Protein AF-A0A9N9EIK0-F1 (afdb_monomer)

Mean predicted aligned error: 13.71 Å

Structure (mmCIF, N/CA/C/O backbone):
data_AF-A0A9N9EIK0-F1
#
_entry.id   AF-A0A9N9EIK0-F1
#
loop_
_atom_site.group_PDB
_atom_site.id
_atom_site.type_symbol
_atom_site.label_atom_id
_atom_site.label_alt_id
_atom_site.label_comp_id
_atom_site.label_asym_id
_atom_site.label_entity_id
_atom_site.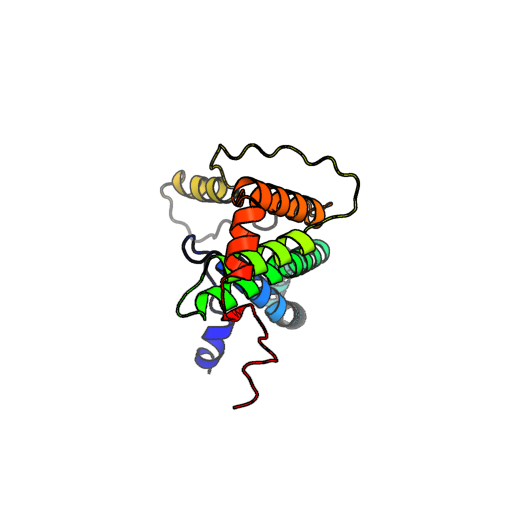label_seq_id
_atom_site.pdbx_PDB_ins_code
_atom_site.Cartn_x
_atom_site.Cartn_y
_atom_site.Cartn_z
_atom_site.occupancy
_atom_site.B_iso_or_equiv
_atom_site.auth_seq_id
_atom_site.auth_comp_id
_atom_site.auth_asym_id
_atom_site.auth_atom_id
_atom_site.pdbx_PDB_model_num
ATOM 1 N N . ASP A 1 1 ? -15.359 -22.118 18.772 1.00 42.53 1 ASP A N 1
ATOM 2 C CA . ASP A 1 1 ? -13.903 -22.345 18.799 1.00 42.53 1 ASP A CA 1
ATOM 3 C C . ASP A 1 1 ? -13.114 -21.097 18.451 1.00 42.53 1 ASP A C 1
ATOM 5 O O . ASP A 1 1 ? -13.091 -20.677 17.303 1.00 42.53 1 ASP A O 1
ATOM 9 N N . LEU A 1 2 ? -12.471 -20.486 19.450 1.00 46.62 2 LEU A N 1
ATOM 10 C CA . LEU A 1 2 ? -11.573 -19.332 19.272 1.00 46.62 2 LEU A CA 1
ATOM 11 C C . LEU A 1 2 ? -10.338 -19.672 18.412 1.00 46.62 2 LEU A C 1
ATOM 13 O O . LEU A 1 2 ? -9.819 -18.802 17.723 1.00 46.62 2 LEU A O 1
ATOM 17 N N . LEU A 1 3 ? -9.939 -20.949 18.371 1.00 47.41 3 LEU A N 1
ATOM 18 C CA . LEU A 1 3 ? -8.840 -21.469 17.545 1.00 47.41 3 LEU A CA 1
ATOM 19 C C . LEU A 1 3 ? -9.094 -21.361 16.033 1.00 47.41 3 LEU A C 1
ATOM 21 O O . LEU A 1 3 ? -8.147 -21.264 15.261 1.00 47.41 3 LEU A O 1
ATOM 25 N N . GLN A 1 4 ? -10.357 -21.348 15.594 1.00 51.22 4 GLN A N 1
ATOM 26 C CA . GLN A 1 4 ? -10.696 -21.284 14.168 1.00 51.22 4 GLN A CA 1
ATOM 27 C C . GLN A 1 4 ? -10.629 -19.855 13.603 1.00 51.22 4 GLN A C 1
ATOM 29 O O . GLN A 1 4 ? -10.624 -19.685 12.390 1.00 51.22 4 GLN A O 1
ATOM 34 N N . ASN A 1 5 ? -10.553 -18.838 14.471 1.00 55.47 5 ASN A N 1
ATOM 35 C CA . ASN A 1 5 ? -10.420 -17.431 14.084 1.00 55.47 5 ASN A CA 1
ATOM 36 C C . ASN A 1 5 ? -9.008 -16.870 14.315 1.00 55.47 5 ASN A C 1
ATOM 38 O O . ASN A 1 5 ? -8.744 -15.717 13.973 1.00 55.47 5 ASN A O 1
ATOM 42 N N . ASP A 1 6 ? -8.100 -17.671 14.875 1.00 53.94 6 ASP A N 1
ATOM 43 C CA . ASP A 1 6 ? -6.754 -17.242 15.260 1.00 53.94 6 ASP A CA 1
ATOM 44 C C . ASP A 1 6 ? -5.929 -16.769 14.048 1.00 53.94 6 ASP A C 1
ATOM 46 O O . ASP A 1 6 ? -5.174 -15.799 14.119 1.00 53.94 6 ASP A O 1
ATOM 50 N N . HIS A 1 7 ? -6.161 -17.347 12.863 1.00 62.44 7 HIS A N 1
ATOM 51 C CA . HIS A 1 7 ? -5.507 -16.890 11.632 1.00 62.44 7 HIS A CA 1
ATOM 52 C C . HIS A 1 7 ? -5.965 -15.501 11.168 1.00 62.44 7 HIS A C 1
ATOM 54 O O . HIS A 1 7 ? -5.207 -14.835 10.458 1.00 62.44 7 HIS A O 1
ATOM 60 N N . TYR A 1 8 ? -7.168 -15.053 11.550 1.00 55.91 8 TYR A N 1
ATOM 61 C CA . TYR A 1 8 ? -7.656 -13.702 11.248 1.00 55.91 8 TYR A CA 1
ATOM 62 C C . TYR A 1 8 ? -7.055 -12.646 12.181 1.00 55.91 8 TYR A C 1
ATOM 64 O O . TYR A 1 8 ? -6.900 -11.500 11.762 1.00 55.91 8 TYR A O 1
ATOM 72 N N . LEU A 1 9 ? -6.694 -13.032 13.410 1.00 63.69 9 LEU A N 1
ATOM 73 C CA . LEU A 1 9 ? -6.117 -12.145 14.427 1.00 63.69 9 LEU A CA 1
ATOM 74 C C . LEU A 1 9 ? -4.587 -12.181 14.465 1.00 63.69 9 LEU A C 1
ATOM 76 O O . LEU A 1 9 ? -3.968 -11.309 15.074 1.00 63.69 9 LEU A O 1
ATOM 80 N N . ARG A 1 10 ? -3.958 -13.153 13.794 1.00 70.38 10 ARG A N 1
ATOM 81 C CA . ARG A 1 10 ? -2.501 -13.235 13.722 1.00 70.38 10 ARG A CA 1
ATOM 82 C C . ARG A 1 10 ? -1.929 -12.003 13.021 1.00 70.38 10 ARG A C 1
ATOM 84 O O . ARG A 1 10 ? -2.152 -11.782 11.822 1.00 70.38 10 ARG A O 1
ATOM 91 N N . ILE A 1 11 ? -1.165 -11.236 13.793 1.00 69.56 11 ILE A N 1
ATOM 92 C CA . ILE A 1 11 ? -0.443 -10.052 13.339 1.00 69.56 11 ILE A CA 1
ATOM 93 C C . ILE A 1 11 ? 0.547 -10.482 12.257 1.00 69.56 11 ILE A C 1
ATOM 95 O O . ILE A 1 11 ? 1.301 -11.446 12.420 1.00 69.56 11 ILE A O 1
ATOM 99 N N . ILE A 1 12 ? 0.515 -9.779 11.127 1.00 75.25 12 ILE A N 1
ATOM 100 C CA . ILE A 1 12 ? 1.572 -9.887 10.129 1.00 75.25 12 ILE A CA 1
ATOM 101 C C . ILE A 1 12 ? 2.686 -8.980 10.627 1.00 75.25 12 ILE A C 1
ATOM 103 O O . ILE A 1 12 ? 2.560 -7.762 10.575 1.00 75.25 12 ILE A O 1
ATOM 107 N N . VAL A 1 13 ? 3.729 -9.595 11.175 1.00 71.00 13 VAL A N 1
ATOM 108 C CA . VAL A 1 13 ? 4.921 -8.874 11.615 1.00 71.00 13 VAL A CA 1
ATOM 109 C C . VAL A 1 13 ? 5.662 -8.386 10.375 1.00 71.00 13 VAL A C 1
ATOM 111 O O . VAL A 1 13 ? 5.807 -9.142 9.405 1.00 71.00 13 VAL A O 1
ATOM 114 N N . ASP A 1 14 ? 6.095 -7.127 10.407 1.00 68.75 14 ASP A N 1
ATOM 115 C CA . ASP A 1 14 ? 6.956 -6.585 9.365 1.00 68.75 14 ASP A CA 1
ATOM 116 C C . ASP A 1 14 ? 8.268 -7.371 9.343 1.00 68.75 14 ASP A C 1
ATOM 118 O O . ASP A 1 14 ? 8.852 -7.708 10.376 1.00 68.75 14 ASP A O 1
ATOM 122 N N . THR A 1 15 ? 8.692 -7.750 8.148 1.00 69.75 15 THR A N 1
ATOM 123 C CA . THR A 1 15 ? 9.885 -8.568 7.959 1.00 69.75 15 THR A CA 1
ATOM 124 C C . THR A 1 15 ? 10.705 -7.970 6.823 1.00 69.75 15 THR A C 1
ATOM 126 O O . THR A 1 15 ? 10.230 -7.954 5.685 1.00 69.75 15 THR A O 1
ATOM 129 N N . PRO A 1 16 ? 11.966 -7.562 7.077 1.00 60.06 16 PRO A N 1
ATOM 130 C CA . PRO A 1 16 ? 12.817 -6.935 6.064 1.00 60.06 16 PRO A CA 1
ATOM 131 C C . PRO A 1 16 ? 13.080 -7.813 4.840 1.00 60.06 16 PRO A C 1
ATOM 133 O O . PRO A 1 16 ? 13.494 -7.317 3.804 1.00 60.06 16 PRO A O 1
ATOM 136 N N . THR A 1 17 ? 12.868 -9.127 4.936 1.00 62.22 17 THR A N 1
ATOM 137 C CA . THR A 1 17 ? 13.025 -10.081 3.827 1.00 62.22 17 THR A CA 1
ATOM 138 C C . THR A 1 17 ? 11.743 -10.285 3.018 1.00 62.22 17 THR A C 1
ATOM 140 O O . THR A 1 17 ? 11.778 -10.887 1.945 1.00 62.22 17 THR A O 1
ATOM 143 N N . ARG A 1 18 ? 10.601 -9.790 3.505 1.00 69.31 18 ARG A N 1
ATOM 144 C CA . ARG A 1 18 ? 9.299 -9.859 2.837 1.00 69.31 18 ARG A CA 1
ATOM 145 C C . ARG A 1 18 ? 8.724 -8.448 2.774 1.00 69.31 18 ARG A C 1
ATOM 147 O O . ARG A 1 18 ? 7.868 -8.067 3.567 1.00 69.31 18 ARG A O 1
ATOM 154 N N . TRP A 1 19 ? 9.164 -7.704 1.767 1.00 69.62 19 TRP A N 1
ATOM 155 C CA . TRP A 1 19 ? 8.830 -6.289 1.554 1.00 69.62 19 TRP A CA 1
ATOM 156 C C . TRP A 1 19 ? 7.326 -6.006 1.394 1.00 69.62 19 TRP A C 1
ATOM 158 O O . TRP A 1 19 ? 6.880 -4.891 1.629 1.00 69.62 19 TRP A O 1
ATOM 168 N N . ASN A 1 20 ? 6.515 -7.026 1.094 1.00 80.12 20 ASN A N 1
ATOM 169 C CA . ASN A 1 20 ? 5.052 -6.904 1.034 1.00 80.12 20 ASN A CA 1
ATOM 170 C C . ASN A 1 20 ? 4.359 -7.076 2.399 1.00 80.12 20 ASN A C 1
ATOM 172 O O . ASN A 1 20 ? 3.132 -7.041 2.463 1.00 80.12 20 ASN A O 1
ATOM 176 N N . SER A 1 21 ? 5.094 -7.325 3.487 1.00 82.50 21 SER A N 1
ATOM 177 C CA . SER A 1 21 ? 4.496 -7.614 4.798 1.00 82.50 21 SER A CA 1
ATOM 178 C C . SER A 1 21 ? 3.698 -6.429 5.351 1.00 82.50 21 SER A C 1
ATOM 180 O O . SER A 1 21 ? 2.548 -6.637 5.739 1.00 82.50 21 SER A O 1
ATOM 182 N N . SER A 1 22 ? 4.219 -5.202 5.264 1.00 84.88 22 SER A N 1
ATOM 183 C CA . SER A 1 22 ? 3.497 -3.978 5.651 1.00 84.88 22 SER A CA 1
ATOM 184 C C . SER A 1 22 ? 2.233 -3.742 4.818 1.00 84.88 22 SER A C 1
ATOM 186 O O . SER A 1 22 ? 1.162 -3.506 5.374 1.00 84.88 22 SER A O 1
ATOM 188 N N . TYR A 1 23 ? 2.304 -3.927 3.494 1.00 88.00 23 TYR A N 1
ATOM 189 C CA . TYR A 1 23 ? 1.130 -3.857 2.612 1.00 88.00 23 TYR A CA 1
ATOM 190 C C . TYR A 1 23 ? 0.042 -4.869 3.014 1.00 88.00 23 TYR A C 1
ATOM 192 O O . TYR A 1 23 ? -1.127 -4.511 3.176 1.00 88.00 23 TYR A O 1
ATOM 200 N N . LEU A 1 24 ? 0.423 -6.130 3.247 1.00 86.94 24 LEU A N 1
ATOM 201 C CA . LEU A 1 24 ? -0.508 -7.182 3.666 1.00 86.94 24 LEU A CA 1
ATOM 202 C C . LEU A 1 24 ? -1.095 -6.915 5.060 1.00 86.94 24 LEU A C 1
ATOM 204 O O . LEU A 1 24 ? -2.270 -7.217 5.303 1.00 86.94 24 LEU A O 1
ATOM 208 N N . ALA A 1 25 ? -0.296 -6.354 5.972 1.00 87.12 25 ALA A N 1
ATOM 209 C CA . ALA A 1 25 ? -0.743 -5.949 7.299 1.00 87.12 25 ALA A CA 1
ATOM 210 C C . ALA A 1 25 ? -1.816 -4.856 7.200 1.00 87.12 25 ALA A C 1
ATOM 212 O O . ALA A 1 25 ? -2.886 -4.998 7.795 1.00 87.12 25 ALA A O 1
ATOM 213 N N . TRP A 1 26 ? -1.594 -3.827 6.379 1.00 89.38 26 TRP A N 1
ATOM 214 C CA . TRP A 1 26 ? -2.559 -2.746 6.160 1.00 89.38 26 TRP A CA 1
ATOM 215 C C . TRP A 1 26 ? -3.842 -3.222 5.473 1.00 89.38 26 TRP A C 1
ATOM 217 O O . TRP A 1 26 ? -4.940 -2.895 5.927 1.00 89.38 26 TRP A O 1
ATOM 227 N N . GLN A 1 27 ? -3.749 -4.080 4.451 1.00 89.19 27 GLN A N 1
ATOM 228 C CA . GLN A 1 27 ? -4.937 -4.690 3.838 1.00 89.19 27 GLN A CA 1
ATOM 229 C C . GLN A 1 27 ? -5.777 -5.477 4.852 1.00 89.19 27 GLN A C 1
ATOM 231 O O . GLN A 1 27 ? -7.012 -5.480 4.793 1.00 89.19 27 GLN A O 1
ATOM 236 N N . ARG A 1 28 ? -5.124 -6.171 5.789 1.00 87.75 28 ARG A N 1
ATOM 237 C CA . ARG A 1 28 ? -5.814 -6.888 6.865 1.00 87.75 28 ARG A CA 1
ATOM 238 C C . ARG A 1 28 ? -6.418 -5.924 7.883 1.00 87.75 28 ARG A C 1
ATOM 240 O O . ARG A 1 28 ? -7.560 -6.134 8.286 1.00 87.75 28 ARG A O 1
ATOM 247 N N . LEU A 1 29 ? -5.704 -4.862 8.240 1.00 88.69 29 LEU A N 1
ATOM 248 C CA . LEU A 1 29 ? -6.178 -3.827 9.156 1.00 88.69 29 LEU A CA 1
ATOM 249 C C . LEU A 1 29 ? -7.486 -3.188 8.654 1.00 88.69 29 LEU A C 1
ATOM 251 O O . LEU A 1 29 ? -8.453 -3.099 9.410 1.00 88.69 29 LEU A O 1
ATOM 255 N N . ILE A 1 30 ? -7.579 -2.879 7.355 1.00 89.31 30 ILE A N 1
ATOM 256 C CA . ILE A 1 30 ? -8.811 -2.367 6.724 1.00 89.31 30 ILE A CA 1
ATOM 257 C C . ILE A 1 30 ? -9.981 -3.355 6.849 1.00 89.31 30 ILE A C 1
ATOM 259 O O . ILE A 1 30 ? -11.109 -2.950 7.138 1.00 89.31 30 ILE A O 1
ATOM 263 N N . LYS A 1 31 ? -9.738 -4.663 6.687 1.00 87.44 31 LYS A N 1
ATOM 264 C CA . LYS A 1 31 ? -10.781 -5.693 6.866 1.00 87.44 31 LYS A CA 1
ATOM 265 C C . LYS A 1 31 ? -11.282 -5.759 8.311 1.00 87.44 31 LYS A C 1
ATOM 267 O O . LYS A 1 31 ? -12.463 -6.021 8.535 1.00 87.44 31 LYS A O 1
ATOM 272 N N . ILE A 1 32 ? -10.396 -5.519 9.276 1.00 88.19 32 ILE A N 1
ATOM 273 C CA . ILE A 1 32 ? -10.696 -5.596 10.710 1.00 88.19 32 ILE A CA 1
ATOM 274 C C . ILE A 1 32 ? -11.352 -4.304 11.231 1.00 88.19 32 ILE A C 1
ATOM 276 O O . ILE A 1 32 ? -12.063 -4.374 12.231 1.00 88.19 32 ILE A O 1
ATOM 280 N N . ARG A 1 33 ? -11.235 -3.162 10.534 1.00 90.00 33 ARG A N 1
ATOM 281 C CA . ARG A 1 33 ? -11.851 -1.873 10.925 1.00 90.00 33 ARG A CA 1
ATOM 282 C C . ARG A 1 33 ? -13.308 -2.010 11.385 1.00 90.00 33 ARG A C 1
ATOM 284 O O . ARG A 1 33 ? -13.640 -1.630 12.501 1.00 90.00 33 ARG A O 1
ATOM 291 N N . LYS A 1 34 ? -14.162 -2.664 10.586 1.00 87.81 34 LYS A N 1
ATOM 292 C CA . LYS A 1 34 ? -15.586 -2.872 10.930 1.00 87.81 34 LYS A CA 1
ATOM 293 C C . LYS A 1 34 ? -15.783 -3.674 12.221 1.00 87.81 34 LYS A C 1
ATOM 295 O O . LYS A 1 34 ? -16.747 -3.454 12.949 1.00 87.81 34 LYS A O 1
ATOM 300 N N . ILE A 1 35 ? -14.890 -4.626 12.489 1.00 88.25 35 ILE A N 1
ATOM 301 C CA . ILE A 1 35 ? -14.920 -5.452 13.699 1.00 88.25 35 ILE A CA 1
ATOM 302 C C . ILE A 1 35 ? -14.496 -4.615 14.907 1.00 88.25 35 ILE A C 1
ATOM 304 O O . ILE A 1 35 ? -15.113 -4.741 15.961 1.00 88.25 35 ILE A O 1
ATOM 308 N N . ILE A 1 36 ? -13.496 -3.741 14.752 1.00 88.38 36 ILE A N 1
ATOM 309 C CA . ILE A 1 36 ? -13.075 -2.791 15.792 1.00 88.38 36 ILE A CA 1
ATOM 310 C C . ILE A 1 36 ? -14.237 -1.860 16.141 1.00 88.38 36 ILE A C 1
ATOM 312 O O . ILE A 1 36 ? -14.590 -1.760 17.313 1.00 88.38 36 ILE A O 1
ATOM 316 N N . ASP A 1 37 ? -14.904 -1.268 15.148 1.00 88.62 37 ASP A N 1
ATOM 317 C CA . ASP A 1 37 ? -16.049 -0.375 15.376 1.00 88.62 37 ASP A CA 1
ATOM 318 C C . ASP A 1 37 ? -17.210 -1.101 16.082 1.00 88.62 37 ASP A C 1
ATOM 320 O O . ASP A 1 37 ? -17.805 -0.597 17.044 1.00 88.62 37 ASP A O 1
ATOM 324 N N . PHE A 1 38 ? -17.505 -2.334 15.660 1.00 88.69 38 PHE A N 1
ATOM 325 C CA . PHE A 1 38 ? -18.490 -3.188 16.326 1.00 88.69 38 PHE A CA 1
ATOM 326 C C . PHE A 1 38 ? -18.087 -3.530 17.769 1.00 88.69 38 PHE A C 1
ATOM 328 O O . PHE A 1 38 ? -18.918 -3.521 18.676 1.00 88.69 38 PHE A O 1
ATOM 335 N N . MET A 1 39 ? -16.810 -3.817 18.012 1.00 87.69 39 MET A N 1
ATOM 336 C CA . MET A 1 39 ? -16.307 -4.116 19.349 1.00 87.69 39 MET A CA 1
ATOM 337 C C . MET A 1 39 ? -16.397 -2.883 20.251 1.00 87.69 39 MET A C 1
ATOM 339 O O . MET A 1 39 ? -16.914 -2.975 21.361 1.00 87.69 39 MET A O 1
ATOM 343 N N . ILE A 1 40 ? -15.977 -1.718 19.758 1.00 88.88 40 ILE A N 1
ATOM 344 C CA . ILE A 1 40 ? -16.065 -0.443 20.469 1.00 88.88 40 ILE A CA 1
ATOM 345 C C . ILE A 1 40 ? -17.511 -0.160 20.885 1.00 88.88 40 ILE A C 1
ATOM 347 O O . ILE A 1 40 ? -17.759 0.146 22.055 1.00 88.88 40 ILE A O 1
ATOM 351 N N . THR A 1 41 ? -18.460 -0.282 19.952 1.00 89.06 41 THR A N 1
ATOM 352 C CA . THR A 1 41 ? -19.887 -0.061 20.232 1.00 89.06 41 THR A CA 1
ATOM 353 C C . THR A 1 41 ? -20.414 -1.070 21.246 1.00 89.06 41 THR A C 1
ATOM 355 O O . THR A 1 41 ? -20.982 -0.661 22.256 1.00 89.06 41 THR A O 1
ATOM 358 N N . LYS A 1 42 ? -20.147 -2.367 21.064 1.00 91.31 42 LYS A N 1
ATOM 359 C CA . LYS A 1 42 ? -20.570 -3.412 22.007 1.00 91.31 42 LYS A CA 1
ATOM 360 C C . LYS A 1 42 ? -20.042 -3.174 23.427 1.00 91.31 42 LYS A C 1
ATOM 362 O O . LYS A 1 42 ? -20.817 -3.256 24.373 1.00 91.31 42 LYS A O 1
ATOM 367 N N . LEU A 1 43 ? -18.759 -2.838 23.575 1.00 87.31 43 LEU A N 1
ATOM 368 C CA . LEU A 1 43 ? -18.137 -2.559 24.876 1.00 87.31 43 LEU A CA 1
ATOM 369 C C . LEU A 1 43 ? -18.680 -1.270 25.521 1.00 87.31 43 LEU A C 1
ATOM 371 O O . LEU A 1 43 ? -18.726 -1.165 26.743 1.00 87.31 43 LEU A O 1
ATOM 375 N N . SER A 1 44 ? -19.101 -0.284 24.720 1.00 85.44 44 SER A N 1
ATOM 376 C CA . SER A 1 44 ? -19.724 0.950 25.227 1.00 85.44 44 SER A CA 1
ATOM 377 C C . SER A 1 44 ? -21.118 0.711 25.824 1.00 85.44 44 SER A C 1
ATOM 379 O O . SER A 1 44 ? -21.517 1.455 26.719 1.00 85.44 44 SER A O 1
ATOM 381 N N . LEU A 1 45 ? -21.858 -0.291 25.331 1.00 86.94 45 LEU A N 1
ATOM 382 C CA . LEU A 1 45 ? -23.203 -0.642 25.811 1.00 86.94 45 LEU A CA 1
ATOM 383 C C . LEU A 1 45 ? -23.195 -1.571 27.036 1.00 86.94 45 LEU A C 1
ATOM 385 O O . LEU A 1 45 ? -24.258 -1.871 27.573 1.00 86.94 45 LEU A O 1
ATOM 389 N N . ASP A 1 46 ? -22.024 -2.035 27.468 1.00 88.19 46 ASP A N 1
ATOM 390 C CA . ASP A 1 46 ? -21.910 -2.949 28.598 1.00 88.19 46 ASP A CA 1
ATOM 391 C C . ASP A 1 46 ? -22.240 -2.247 29.929 1.00 88.19 46 ASP A C 1
ATOM 393 O O . ASP A 1 46 ? -21.889 -1.085 30.158 1.00 88.19 46 ASP A O 1
ATOM 397 N N . GLU A 1 47 ? -22.914 -2.956 30.833 1.00 84.06 47 GLU A N 1
ATOM 398 C CA . GLU A 1 47 ? -23.272 -2.439 32.157 1.00 84.06 47 GLU A CA 1
ATOM 399 C C . GLU A 1 47 ? -22.027 -2.249 33.043 1.00 84.06 47 GLU A C 1
ATOM 401 O O . GLU A 1 47 ? -21.963 -1.337 33.881 1.00 84.06 47 GLU A O 1
ATOM 406 N N . ASN A 1 48 ? -20.991 -3.065 32.830 1.00 89.94 48 ASN A N 1
ATOM 407 C CA . ASN A 1 48 ? -19.767 -3.036 33.611 1.00 89.94 48 ASN A CA 1
ATOM 408 C C . ASN A 1 48 ? -18.935 -1.781 33.302 1.00 89.94 48 ASN A C 1
ATOM 410 O O . ASN A 1 48 ? -18.501 -1.518 32.179 1.00 89.94 48 ASN A O 1
ATOM 414 N N . TYR A 1 49 ? -18.648 -1.004 34.347 1.00 86.19 49 TYR A N 1
ATOM 415 C CA . TYR A 1 49 ? -17.810 0.189 34.255 1.00 86.19 49 TYR A CA 1
ATOM 416 C C . TYR A 1 49 ? -16.409 -0.088 33.683 1.00 86.19 49 TYR A C 1
ATOM 418 O O . TYR A 1 49 ? -15.923 0.696 32.869 1.00 86.19 49 TYR A O 1
ATOM 426 N N . GLN A 1 50 ? -15.772 -1.199 34.063 1.00 85.06 50 GLN A N 1
ATOM 427 C CA . GLN A 1 50 ? -14.434 -1.537 33.566 1.00 85.06 50 GLN A CA 1
ATOM 428 C C . GLN A 1 50 ? -14.459 -1.834 32.064 1.00 85.06 50 GLN A C 1
ATOM 430 O O . GLN A 1 50 ? -13.599 -1.357 31.333 1.00 85.06 50 GLN A O 1
ATOM 435 N N . ILE A 1 51 ? -15.493 -2.528 31.581 1.00 82.31 51 ILE A N 1
ATOM 436 C CA . ILE A 1 51 ? -15.656 -2.841 30.154 1.00 82.31 51 ILE A CA 1
ATOM 437 C C . ILE A 1 51 ? -15.878 -1.557 29.337 1.00 82.31 51 ILE A C 1
ATOM 439 O O . ILE A 1 51 ? -15.263 -1.366 28.286 1.00 82.31 51 ILE A O 1
ATOM 443 N N . ARG A 1 52 ? -16.660 -0.608 29.865 1.00 83.88 52 ARG A N 1
ATOM 444 C CA . ARG A 1 52 ? -16.815 0.722 29.250 1.00 83.88 52 ARG A CA 1
ATOM 445 C C . ARG A 1 52 ? -15.510 1.518 29.229 1.00 83.88 52 ARG A C 1
ATOM 447 O O . ARG A 1 52 ? -15.227 2.199 28.244 1.00 83.88 52 ARG A O 1
ATOM 454 N N . LYS A 1 53 ? -14.690 1.418 30.280 1.00 86.25 53 LYS A N 1
ATOM 455 C CA . LYS A 1 53 ? -13.360 2.043 30.320 1.00 86.25 53 LYS A CA 1
ATOM 456 C C . LYS A 1 53 ? -12.443 1.477 29.231 1.00 86.25 53 LYS A C 1
ATOM 458 O O . LYS A 1 53 ? -11.754 2.254 28.574 1.00 86.25 53 LYS A O 1
ATOM 463 N N . GLU A 1 54 ? -12.480 0.168 28.985 1.00 85.44 54 GLU A N 1
ATOM 464 C CA . GLU A 1 54 ? -11.744 -0.456 27.874 1.00 85.44 54 GLU A CA 1
ATOM 465 C C . GLU A 1 54 ? -12.240 0.025 26.500 1.00 85.44 54 GLU A C 1
ATOM 467 O O . GLU A 1 54 ? -11.429 0.273 25.613 1.00 85.44 54 GLU A O 1
ATOM 472 N N . SER A 1 55 ? -13.546 0.264 26.325 1.00 84.88 55 SER A N 1
ATOM 473 C CA . SER A 1 55 ? -14.081 0.880 25.096 1.00 84.88 55 SER A CA 1
ATOM 474 C C . SER A 1 55 ? -13.491 2.272 24.834 1.00 84.88 55 SER A C 1
ATOM 476 O O . SER A 1 55 ? -13.126 2.598 23.703 1.00 84.88 55 SER A O 1
ATOM 478 N N . ILE A 1 56 ? -13.362 3.094 25.881 1.00 84.56 56 ILE A N 1
ATOM 479 C CA . ILE A 1 56 ? -12.758 4.432 25.789 1.00 84.56 56 ILE A CA 1
ATOM 480 C C . ILE A 1 56 ? -11.272 4.321 25.437 1.00 84.56 56 ILE A C 1
ATOM 482 O O . ILE A 1 56 ? -10.810 5.028 24.545 1.00 84.56 56 ILE A O 1
ATOM 486 N N . ARG A 1 57 ? -10.544 3.403 26.084 1.00 85.56 57 ARG A N 1
ATOM 487 C CA . ARG A 1 57 ? -9.131 3.133 25.775 1.00 85.56 57 ARG A CA 1
ATOM 488 C C . ARG A 1 57 ? -8.940 2.689 24.328 1.00 85.56 57 ARG A C 1
ATOM 490 O O . ARG A 1 57 ? -8.060 3.196 23.645 1.00 85.56 57 ARG A O 1
ATOM 497 N N . LEU A 1 58 ? -9.799 1.799 23.836 1.00 85.75 58 LEU A N 1
ATOM 498 C CA . LEU A 1 58 ? -9.741 1.327 22.457 1.00 85.75 58 LEU A CA 1
ATOM 499 C C . LEU A 1 58 ? -10.007 2.463 21.460 1.00 85.75 58 LEU A C 1
ATOM 501 O O . LEU A 1 58 ? -9.277 2.592 20.484 1.00 85.75 58 LEU A O 1
ATOM 505 N N . LYS A 1 59 ? -10.986 3.340 21.731 1.00 85.44 59 LYS A N 1
ATOM 506 C CA . LYS A 1 59 ? -11.210 4.555 20.923 1.00 85.44 59 LYS A CA 1
ATOM 507 C C . LYS A 1 59 ? -10.000 5.489 20.919 1.00 85.44 59 LYS A C 1
ATOM 509 O O . LYS A 1 59 ? -9.736 6.111 19.902 1.00 85.44 59 LYS A O 1
ATOM 514 N N . GLN A 1 60 ? -9.292 5.591 22.042 1.00 84.88 60 GLN A N 1
ATOM 515 C CA . GLN A 1 60 ? -8.101 6.430 22.176 1.00 84.88 60 GLN A CA 1
ATOM 516 C C . GLN A 1 60 ? -6.868 5.876 21.466 1.00 84.88 60 GLN A C 1
ATOM 518 O O . GLN A 1 60 ? -5.948 6.649 21.260 1.00 84.88 60 GLN A O 1
ATOM 523 N N . ILE A 1 61 ? -6.809 4.584 21.140 1.00 85.31 61 ILE A N 1
ATOM 524 C CA . ILE A 1 61 ? -5.692 3.969 20.395 1.00 85.31 61 ILE A CA 1
ATOM 525 C C . ILE A 1 61 ? -6.049 3.803 18.911 1.00 85.31 61 ILE A C 1
ATOM 527 O O . ILE A 1 61 ? -5.169 3.663 18.068 1.00 85.31 61 ILE A O 1
ATOM 531 N N . ASN A 1 62 ? -7.342 3.797 18.580 1.00 86.06 62 ASN A N 1
ATOM 532 C CA . ASN A 1 62 ? -7.797 3.658 17.205 1.00 86.06 62 ASN A CA 1
ATOM 533 C C . ASN A 1 62 ? -7.337 4.840 16.340 1.00 86.06 62 ASN A C 1
ATOM 535 O O . ASN A 1 62 ? -7.233 5.975 16.810 1.00 86.06 62 ASN A O 1
ATOM 539 N N . LEU A 1 63 ? -7.131 4.551 15.057 1.00 86.06 63 LEU A N 1
ATOM 540 C CA . LEU A 1 63 ? -6.794 5.549 14.052 1.00 86.06 63 LEU A CA 1
ATOM 541 C C . LEU A 1 63 ? -7.980 6.486 13.815 1.00 86.06 63 LEU A C 1
ATOM 543 O O . LEU A 1 63 ? -9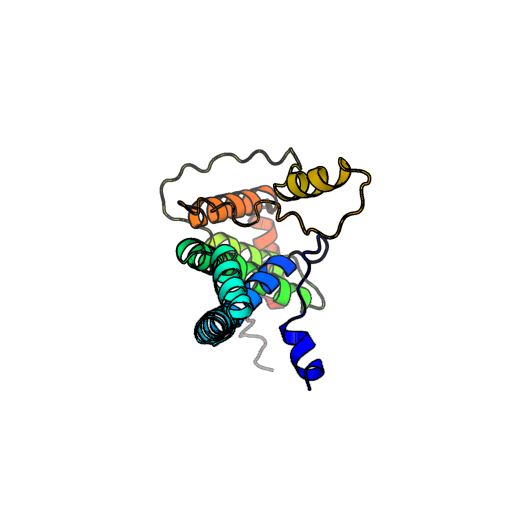.146 6.065 13.855 1.00 86.06 63 LEU A O 1
ATOM 547 N N . ASN A 1 64 ? -7.673 7.746 13.529 1.00 87.25 64 ASN A N 1
ATOM 548 C CA . ASN A 1 64 ? -8.666 8.721 13.104 1.00 87.25 64 ASN A CA 1
ATOM 549 C C . ASN A 1 64 ? -9.075 8.496 11.632 1.00 87.25 64 ASN A C 1
ATOM 551 O O . ASN A 1 64 ? -8.438 7.744 10.894 1.00 87.25 64 ASN A O 1
ATOM 555 N N . ASP A 1 65 ? -10.160 9.134 11.187 1.00 87.94 65 ASP A N 1
ATOM 556 C CA . ASP A 1 65 ? -10.672 8.927 9.825 1.00 87.94 65 ASP A CA 1
ATOM 557 C C . ASP A 1 65 ? -9.677 9.349 8.731 1.00 87.94 65 ASP A C 1
ATOM 559 O O . ASP A 1 65 ? -9.610 8.691 7.693 1.00 87.94 65 ASP A O 1
ATOM 563 N N . VAL A 1 66 ? -8.863 10.380 8.984 1.00 88.19 66 VAL A N 1
ATOM 564 C CA . VAL A 1 66 ? -7.822 10.857 8.056 1.00 88.19 66 VAL A CA 1
ATOM 565 C C . VAL A 1 66 ? -6.685 9.838 7.941 1.00 88.19 66 VAL A C 1
ATOM 567 O O . VAL A 1 66 ? -6.206 9.566 6.845 1.00 88.19 66 VAL A O 1
ATOM 570 N N . GLU A 1 67 ? -6.276 9.223 9.048 1.00 88.62 67 GLU A N 1
ATOM 571 C CA . GLU A 1 67 ? -5.267 8.159 9.079 1.00 88.62 67 GLU A CA 1
ATOM 572 C C . GLU A 1 67 ? -5.776 6.892 8.378 1.00 88.62 67 GLU A C 1
ATOM 574 O O . GLU A 1 67 ? -5.042 6.257 7.618 1.00 88.62 67 GLU A O 1
ATOM 579 N N . TRP A 1 68 ? -7.051 6.539 8.568 1.00 90.81 68 TRP A N 1
ATOM 580 C CA . TRP A 1 68 ? -7.679 5.436 7.836 1.00 90.81 68 TRP A CA 1
ATOM 581 C C . TRP A 1 68 ? -7.724 5.683 6.324 1.00 90.81 68 TRP A C 1
ATOM 583 O O . TRP A 1 68 ? -7.484 4.759 5.536 1.00 90.81 68 TRP A O 1
ATOM 593 N N . GLU A 1 69 ? -8.036 6.911 5.912 1.00 90.81 69 GLU A N 1
ATOM 594 C CA . GLU A 1 69 ? -7.996 7.326 4.510 1.00 90.81 69 GLU A CA 1
ATOM 595 C C . GLU A 1 69 ? -6.563 7.272 3.965 1.00 90.81 69 GLU A C 1
ATOM 597 O O . GLU A 1 69 ? -6.326 6.672 2.917 1.00 90.81 69 GLU A O 1
ATOM 602 N N . ALA A 1 70 ? -5.588 7.776 4.724 1.00 89.94 70 ALA A N 1
ATOM 603 C CA . ALA A 1 70 ? -4.178 7.728 4.361 1.00 89.94 70 ALA A CA 1
ATOM 604 C C . ALA A 1 70 ? -3.689 6.290 4.126 1.00 89.94 70 ALA A C 1
ATOM 606 O O . ALA A 1 70 ? -3.078 6.016 3.093 1.00 89.94 70 ALA A O 1
ATOM 607 N N . ILE A 1 71 ? -4.016 5.344 5.015 1.00 91.00 71 ILE A N 1
ATOM 608 C CA . ILE A 1 71 ? -3.685 3.920 4.826 1.00 91.00 71 ILE A CA 1
ATOM 609 C C . ILE A 1 71 ? -4.338 3.363 3.557 1.00 91.00 71 ILE A C 1
ATOM 611 O O . ILE A 1 71 ? -3.706 2.611 2.814 1.00 91.00 71 ILE A O 1
ATOM 615 N N . THR A 1 72 ? -5.587 3.735 3.280 1.00 91.56 72 THR A N 1
ATOM 616 C CA . THR A 1 72 ? -6.300 3.285 2.074 1.00 91.56 72 THR A CA 1
ATOM 617 C C . THR A 1 72 ? -5.618 3.799 0.801 1.00 91.56 72 THR A C 1
ATOM 619 O O . THR A 1 72 ? -5.403 3.033 -0.145 1.00 91.56 72 THR A O 1
ATOM 622 N N . ASN A 1 73 ? -5.193 5.062 0.799 1.00 90.62 73 ASN A N 1
ATOM 623 C CA . ASN A 1 73 ? -4.467 5.663 -0.320 1.00 90.62 73 ASN A CA 1
ATOM 624 C C . ASN A 1 73 ? -3.090 5.008 -0.500 1.00 90.62 73 ASN A C 1
ATOM 626 O O . ASN A 1 73 ? -2.699 4.692 -1.623 1.00 90.62 73 ASN A O 1
ATOM 630 N N . LEU A 1 74 ? -2.383 4.713 0.596 1.00 90.56 74 LEU A N 1
ATOM 631 C CA . LEU A 1 74 ? -1.106 3.992 0.555 1.00 90.56 74 LEU A CA 1
ATOM 632 C C . LEU A 1 74 ? -1.253 2.572 -0.000 1.00 90.56 74 LEU A C 1
ATOM 634 O O . LEU A 1 74 ? -0.446 2.165 -0.833 1.00 90.56 74 LEU A O 1
ATOM 638 N N . ILE A 1 75 ? -2.284 1.824 0.409 1.00 90.88 75 ILE A N 1
ATOM 639 C CA . ILE A 1 75 ? -2.584 0.501 -0.164 1.00 90.88 75 ILE A CA 1
ATOM 640 C C . ILE A 1 75 ? -2.789 0.621 -1.676 1.00 90.88 75 ILE A C 1
ATOM 642 O O . ILE A 1 75 ? -2.232 -0.177 -2.422 1.00 90.88 75 ILE A O 1
ATOM 646 N N . THR A 1 76 ? -3.531 1.633 -2.124 1.00 90.69 76 THR A N 1
ATOM 647 C CA . THR A 1 76 ? -3.795 1.865 -3.553 1.00 90.69 76 THR A CA 1
ATOM 648 C C . THR A 1 76 ? -2.507 2.177 -4.325 1.00 90.69 76 THR A C 1
ATOM 650 O O . THR A 1 76 ? -2.306 1.671 -5.425 1.00 90.69 76 THR A O 1
ATOM 653 N N . ILE A 1 77 ? -1.586 2.956 -3.743 1.00 89.81 77 ILE A N 1
ATOM 654 C CA . ILE A 1 77 ? -0.268 3.231 -4.346 1.00 89.81 77 ILE A CA 1
ATOM 655 C C . ILE A 1 77 ? 0.597 1.965 -4.432 1.00 89.81 77 ILE A C 1
ATOM 657 O O . ILE A 1 77 ? 1.336 1.784 -5.399 1.00 89.81 77 ILE A O 1
ATOM 661 N N . LEU A 1 78 ? 0.547 1.108 -3.410 1.00 90.12 78 LEU A N 1
ATOM 662 C CA . LEU A 1 78 ? 1.398 -0.080 -3.303 1.00 90.12 78 LEU A CA 1
ATOM 663 C C . LEU A 1 78 ? 0.838 -1.309 -4.033 1.00 90.12 78 LEU A C 1
ATOM 665 O O . LEU A 1 78 ? 1.580 -2.260 -4.277 1.00 90.12 78 LEU A O 1
ATOM 669 N N . GLU A 1 79 ? -0.440 -1.311 -4.400 1.00 90.38 79 GLU A N 1
ATOM 670 C CA . GLU A 1 79 ? -1.095 -2.426 -5.089 1.00 90.38 79 GLU A CA 1
ATOM 671 C C . GLU A 1 79 ? -0.374 -2.854 -6.387 1.00 90.38 79 GLU A C 1
ATOM 673 O O . GLU A 1 79 ? -0.040 -4.038 -6.487 1.00 90.38 79 GLU A O 1
ATOM 678 N N . PRO A 1 80 ? 0.023 -1.948 -7.308 1.00 88.81 80 PRO A N 1
ATOM 679 C CA . PRO A 1 80 ? 0.799 -2.321 -8.496 1.00 88.81 80 PRO A CA 1
ATOM 680 C C . PRO A 1 80 ? 2.131 -3.021 -8.181 1.00 88.81 80 PRO A C 1
ATOM 682 O O . PRO A 1 80 ? 2.576 -3.897 -8.924 1.00 88.81 80 PRO A O 1
ATOM 685 N N . PHE A 1 81 ? 2.776 -2.670 -7.063 1.00 87.88 81 PHE A N 1
ATOM 686 C CA . PHE A 1 81 ? 4.015 -3.317 -6.622 1.00 87.88 81 PHE A CA 1
ATOM 687 C C . PHE A 1 81 ? 3.754 -4.728 -6.093 1.00 87.88 81 PHE A C 1
ATOM 689 O O . PHE A 1 81 ? 4.529 -5.652 -6.364 1.00 87.88 81 PHE A O 1
ATOM 696 N N . ALA A 1 82 ? 2.658 -4.911 -5.355 1.00 87.25 82 ALA A N 1
ATOM 697 C CA . ALA A 1 82 ? 2.245 -6.217 -4.864 1.00 87.25 82 ALA A CA 1
ATOM 698 C C . ALA A 1 82 ? 1.885 -7.159 -6.026 1.00 87.25 82 ALA A C 1
ATOM 700 O O . ALA A 1 82 ? 2.357 -8.299 -6.050 1.00 87.25 82 ALA A O 1
ATOM 701 N N . GLU A 1 83 ? 1.137 -6.668 -7.018 1.00 86.00 83 GLU A N 1
ATOM 702 C CA . GLU A 1 83 ? 0.799 -7.414 -8.236 1.00 86.00 83 GLU A CA 1
ATOM 703 C C . GLU A 1 83 ? 2.043 -7.800 -9.037 1.00 86.00 83 GLU A C 1
ATOM 705 O O . GLU A 1 83 ? 2.212 -8.967 -9.399 1.00 86.00 83 GLU A O 1
ATOM 710 N N . ALA A 1 84 ? 2.957 -6.850 -9.261 1.00 84.94 84 ALA A N 1
ATOM 711 C CA . ALA A 1 84 ? 4.216 -7.128 -9.943 1.00 84.94 84 ALA A CA 1
ATOM 712 C C . ALA A 1 84 ? 5.051 -8.173 -9.193 1.00 84.94 84 ALA A C 1
ATOM 714 O O . ALA A 1 84 ? 5.626 -9.068 -9.813 1.00 84.94 84 ALA A O 1
ATOM 715 N N . THR A 1 85 ? 5.087 -8.107 -7.860 1.00 84.50 85 THR A N 1
ATOM 716 C CA . THR A 1 85 ? 5.800 -9.097 -7.045 1.00 84.50 85 THR A CA 1
ATOM 717 C C . THR A 1 85 ? 5.188 -10.486 -7.192 1.00 84.50 85 THR A C 1
ATOM 719 O O . THR A 1 85 ? 5.927 -11.457 -7.342 1.00 84.50 85 THR A O 1
ATOM 722 N N . GLU A 1 86 ? 3.859 -10.606 -7.177 1.00 85.00 86 GLU A N 1
ATOM 723 C CA . GLU A 1 86 ? 3.191 -11.901 -7.337 1.00 85.00 86 GLU A CA 1
ATOM 724 C C . GLU A 1 86 ? 3.384 -12.462 -8.754 1.00 85.00 86 GLU A C 1
ATOM 726 O O . GLU A 1 86 ? 3.677 -13.650 -8.913 1.00 85.00 86 GLU A O 1
ATOM 731 N N . LEU A 1 87 ? 3.333 -11.602 -9.776 1.00 82.00 87 LEU A N 1
ATOM 732 C CA . LEU A 1 87 ? 3.630 -11.968 -11.161 1.00 82.00 87 LEU A CA 1
ATOM 733 C C . LEU A 1 87 ? 5.064 -12.496 -11.311 1.00 82.00 87 LEU A C 1
ATOM 735 O O . LEU A 1 87 ? 5.282 -13.549 -11.917 1.00 82.00 87 LEU A O 1
ATOM 739 N N . LEU A 1 88 ? 6.047 -11.797 -10.736 1.00 79.81 88 LEU A N 1
ATOM 740 C CA . LEU A 1 88 ? 7.454 -12.199 -10.800 1.00 79.81 88 LEU A CA 1
ATOM 741 C C . LEU A 1 88 ? 7.714 -13.474 -9.992 1.00 79.81 88 LEU A C 1
ATOM 743 O O . LEU A 1 88 ? 8.406 -14.372 -10.476 1.00 79.81 88 LEU A O 1
ATOM 747 N N . ARG A 1 89 ? 7.107 -13.596 -8.808 1.00 77.50 89 ARG A N 1
ATOM 748 C CA . ARG A 1 89 ? 7.183 -14.783 -7.944 1.00 77.50 89 ARG A CA 1
ATOM 749 C C . ARG A 1 89 ? 6.578 -16.025 -8.600 1.00 77.50 89 ARG A C 1
ATOM 751 O O . ARG A 1 89 ? 7.110 -17.118 -8.420 1.00 77.50 89 ARG A O 1
ATOM 758 N N . GLY A 1 90 ? 5.475 -15.870 -9.333 1.00 69.38 90 GLY A N 1
ATOM 759 C CA . GLY A 1 90 ? 4.814 -16.961 -10.054 1.00 69.38 90 GLY A CA 1
ATOM 760 C C . GLY A 1 90 ? 5.569 -17.421 -11.305 1.00 69.38 90 GLY A C 1
ATOM 761 O O . GLY A 1 90 ? 5.294 -18.498 -11.838 1.00 69.38 90 GLY A O 1
ATOM 762 N N . SER A 1 91 ? 6.538 -16.635 -11.780 1.00 72.25 91 SER A N 1
ATOM 763 C CA . SER A 1 91 ? 7.314 -16.970 -12.969 1.00 72.25 91 SER A CA 1
ATOM 764 C C . SER A 1 91 ? 8.469 -17.922 -12.633 1.00 72.25 91 SER A C 1
ATOM 766 O O . SER A 1 91 ? 9.306 -17.649 -11.778 1.00 72.25 91 SER A O 1
ATOM 768 N N . LYS A 1 92 ? 8.568 -19.047 -13.355 1.00 72.81 92 LYS A N 1
ATOM 769 C CA . LYS A 1 92 ? 9.734 -19.950 -13.259 1.00 72.81 92 LYS A CA 1
ATOM 770 C C . LYS A 1 92 ? 11.037 -19.251 -13.687 1.00 72.81 92 LYS A C 1
ATOM 772 O O . LYS A 1 92 ? 12.113 -19.627 -13.237 1.00 72.81 92 LYS A O 1
ATOM 777 N N . TYR A 1 93 ? 10.916 -18.243 -14.556 1.00 69.44 93 TYR A N 1
ATOM 778 C CA . TYR A 1 93 ? 12.007 -17.405 -15.045 1.00 69.44 93 TYR A CA 1
ATOM 779 C C . TYR A 1 93 ? 11.518 -15.958 -15.186 1.00 69.44 93 TYR A C 1
ATOM 781 O O . TYR A 1 93 ? 10.868 -15.616 -16.184 1.00 69.44 93 TYR A O 1
ATOM 789 N N . ALA A 1 94 ? 11.853 -15.121 -14.204 1.00 71.81 94 ALA A N 1
ATOM 790 C CA . ALA A 1 94 ? 11.704 -13.675 -14.298 1.00 71.81 94 ALA A CA 1
ATOM 791 C C . ALA A 1 94 ? 12.741 -13.156 -15.303 1.00 71.81 94 ALA A C 1
ATOM 793 O O . ALA A 1 94 ? 13.921 -13.030 -14.982 1.00 71.81 94 ALA A O 1
ATOM 794 N N . THR A 1 95 ? 12.332 -12.938 -16.554 1.00 78.44 95 THR A N 1
ATOM 795 C CA . THR A 1 95 ? 13.230 -12.337 -17.548 1.00 78.44 95 THR A CA 1
ATOM 796 C C . THR A 1 95 ? 13.180 -10.828 -17.463 1.00 78.44 95 THR A C 1
ATOM 798 O O . THR A 1 95 ? 12.181 -10.232 -17.060 1.00 78.44 95 THR A O 1
ATOM 801 N N . ILE A 1 96 ? 14.265 -10.214 -17.922 1.00 79.94 96 ILE A N 1
ATOM 802 C CA . ILE A 1 96 ? 14.410 -8.765 -18.014 1.00 79.94 96 ILE A CA 1
ATOM 803 C C . ILE A 1 96 ? 13.240 -8.105 -18.767 1.00 79.94 96 ILE A C 1
ATOM 805 O O . ILE A 1 96 ? 12.841 -7.004 -18.418 1.00 79.94 96 ILE A O 1
ATOM 809 N N . SER A 1 97 ? 12.623 -8.801 -19.724 1.00 78.88 97 SER A N 1
ATOM 810 C CA . SER A 1 97 ? 11.456 -8.343 -20.485 1.00 78.88 97 SER A CA 1
ATOM 811 C C . SER A 1 97 ? 10.188 -8.240 -19.635 1.00 78.88 97 SER A C 1
ATOM 813 O O . SER A 1 97 ? 9.463 -7.251 -19.715 1.00 78.88 97 SER A O 1
ATOM 815 N N . PHE A 1 98 ? 9.940 -9.232 -18.772 1.00 79.00 98 PHE A N 1
ATOM 816 C CA . PHE A 1 98 ? 8.837 -9.190 -17.808 1.00 79.00 98 PHE A CA 1
ATOM 817 C C . PHE A 1 98 ? 9.067 -8.124 -16.739 1.00 79.00 98 PHE A C 1
ATOM 819 O O . PHE A 1 98 ? 8.144 -7.382 -16.409 1.00 79.00 98 PHE A O 1
ATOM 826 N N . MET A 1 99 ? 10.301 -8.017 -16.237 1.00 83.69 99 MET A N 1
ATOM 827 C CA . MET A 1 99 ? 10.671 -6.980 -15.273 1.00 83.69 99 MET A CA 1
ATOM 828 C C . MET A 1 99 ? 10.501 -5.582 -15.868 1.00 83.69 99 MET A C 1
ATOM 830 O O . MET A 1 99 ? 9.896 -4.727 -15.232 1.00 83.69 99 MET A O 1
ATOM 834 N N . TYR A 1 100 ? 10.972 -5.365 -17.100 1.00 84.06 100 TYR A N 1
ATOM 835 C CA . TYR A 1 100 ? 10.838 -4.091 -17.801 1.00 84.06 100 TYR A CA 1
ATOM 836 C C . TYR A 1 100 ? 9.367 -3.693 -17.942 1.00 84.06 100 TYR A C 1
ATOM 838 O O . TYR A 1 100 ? 8.997 -2.605 -17.517 1.00 84.06 100 TYR A O 1
ATOM 846 N N . ASN A 1 101 ? 8.511 -4.601 -18.424 1.00 81.06 101 ASN A N 1
ATOM 847 C CA . ASN A 1 101 ? 7.077 -4.335 -18.546 1.00 81.06 101 ASN A CA 1
ATOM 848 C C . ASN A 1 101 ? 6.430 -3.981 -17.196 1.00 81.06 101 ASN A C 1
ATOM 850 O O . ASN A 1 101 ? 5.711 -2.987 -17.109 1.00 81.06 101 ASN A O 1
ATOM 854 N N . ALA A 1 102 ? 6.703 -4.755 -16.139 1.00 85.25 102 ALA A N 1
ATOM 855 C CA . ALA A 1 102 ? 6.158 -4.493 -14.806 1.00 85.25 102 ALA A CA 1
ATOM 856 C C . ALA A 1 102 ? 6.599 -3.121 -14.268 1.00 85.25 102 ALA A C 1
ATOM 858 O O . ALA A 1 102 ? 5.789 -2.350 -13.756 1.00 85.25 102 ALA A O 1
ATOM 859 N N . ILE A 1 103 ? 7.874 -2.782 -14.449 1.00 86.00 103 ILE A N 1
ATOM 860 C CA . ILE A 1 103 ? 8.457 -1.523 -13.986 1.00 86.00 103 ILE A CA 1
ATOM 861 C C . ILE A 1 103 ? 7.920 -0.331 -14.773 1.00 86.00 103 ILE A C 1
ATOM 863 O O . ILE A 1 103 ? 7.630 0.703 -14.172 1.00 86.00 103 ILE A O 1
ATOM 867 N N . THR A 1 104 ? 7.724 -0.458 -16.085 1.00 83.00 104 THR A N 1
ATOM 868 C CA . THR A 1 104 ? 7.095 0.590 -16.899 1.00 83.00 104 THR A CA 1
ATOM 869 C C . THR A 1 104 ? 5.657 0.849 -16.455 1.00 83.00 104 THR A C 1
ATOM 871 O O . THR A 1 104 ? 5.274 2.008 -16.300 1.00 83.00 104 THR A O 1
ATOM 874 N N . VAL A 1 105 ? 4.870 -0.201 -16.193 1.00 84.75 105 VAL A N 1
ATOM 875 C CA . VAL A 1 105 ? 3.489 -0.066 -15.693 1.00 84.75 105 VAL A CA 1
ATOM 876 C C . VAL A 1 105 ? 3.461 0.638 -14.335 1.00 84.75 105 VAL A C 1
ATOM 878 O O . VAL A 1 105 ? 2.734 1.620 -14.176 1.00 84.75 105 VAL A O 1
ATOM 881 N N . ILE A 1 106 ? 4.297 0.199 -13.388 1.00 87.75 106 ILE A N 1
ATOM 882 C CA . ILE A 1 106 ? 4.413 0.829 -12.064 1.00 87.75 106 ILE A CA 1
ATOM 883 C C . ILE A 1 106 ? 4.831 2.294 -12.204 1.00 87.75 106 ILE A C 1
ATOM 885 O O . ILE A 1 106 ? 4.197 3.176 -11.633 1.00 87.75 106 ILE A O 1
ATOM 889 N N . THR A 1 107 ? 5.861 2.577 -13.001 1.00 85.12 107 THR A N 1
ATOM 890 C CA . THR A 1 107 ? 6.398 3.935 -13.158 1.00 85.12 107 THR A CA 1
ATOM 891 C C . THR A 1 107 ? 5.348 4.872 -13.747 1.00 85.12 107 THR A C 1
ATOM 893 O O . THR A 1 107 ? 5.163 5.968 -13.227 1.00 85.12 107 THR A O 1
ATOM 896 N N . ASN A 1 108 ? 4.598 4.421 -14.757 1.00 82.00 108 ASN A N 1
ATOM 897 C CA . ASN A 1 108 ? 3.502 5.190 -15.347 1.00 82.00 108 ASN A CA 1
ATOM 898 C C . ASN A 1 108 ? 2.359 5.447 -14.353 1.00 82.00 108 ASN A C 1
ATOM 900 O O . ASN A 1 108 ? 1.786 6.533 -14.363 1.00 82.00 108 ASN A O 1
ATOM 904 N N . SER A 1 109 ? 2.055 4.491 -13.467 1.00 82.81 109 SER A N 1
ATOM 905 C CA . SER A 1 109 ? 1.032 4.667 -12.421 1.00 82.81 109 SER A CA 1
ATOM 906 C C . SER A 1 109 ? 1.416 5.703 -11.351 1.00 82.81 109 SER A C 1
ATOM 908 O O . SER A 1 109 ? 0.546 6.279 -10.699 1.00 82.81 109 SER A O 1
ATOM 910 N N . LEU A 1 110 ? 2.718 5.972 -11.194 1.00 81.31 110 LEU A N 1
ATOM 911 C CA . LEU A 1 110 ? 3.265 6.936 -10.236 1.00 81.31 110 LEU A CA 1
ATOM 912 C C . LEU A 1 110 ? 3.436 8.345 -10.817 1.00 81.31 110 LEU A C 1
ATOM 914 O O . LEU A 1 110 ? 3.798 9.254 -10.070 1.00 81.31 110 LEU A O 1
ATOM 918 N N . ILE A 1 111 ? 3.203 8.548 -12.121 1.00 71.62 111 ILE A N 1
ATOM 919 C CA . ILE A 1 111 ? 3.306 9.871 -12.745 1.00 71.62 111 ILE A CA 1
ATOM 920 C C . ILE A 1 111 ? 2.201 10.764 -12.174 1.00 71.62 111 ILE A C 1
ATOM 922 O O . ILE A 1 111 ? 1.031 10.677 -12.545 1.00 71.62 111 ILE A O 1
ATOM 926 N N . VAL A 1 112 ? 2.590 11.647 -11.260 1.00 62.69 112 VAL A N 1
ATOM 927 C CA . VAL A 1 112 ? 1.735 12.714 -10.749 1.00 62.69 112 VAL A CA 1
ATOM 928 C C . VAL A 1 112 ? 1.858 13.894 -11.713 1.00 62.69 112 VAL A C 1
ATOM 930 O O . VAL A 1 112 ? 2.930 14.473 -11.845 1.00 62.69 112 VAL A O 1
ATOM 933 N N . PHE A 1 113 ? 0.772 14.279 -12.387 1.00 52.94 113 PHE A N 1
ATOM 934 C CA . PHE A 1 113 ? 0.740 15.431 -13.309 1.00 52.94 113 PHE A CA 1
ATOM 935 C C . PHE A 1 113 ? 0.815 16.806 -12.612 1.00 52.94 113 PHE A C 1
ATOM 937 O O . PHE A 1 113 ? 0.530 17.829 -13.232 1.00 52.94 113 PHE A O 1
ATOM 944 N N . ASN A 1 114 ? 1.211 16.863 -11.341 1.00 49.50 114 ASN A N 1
ATOM 945 C CA . ASN A 1 114 ? 1.292 18.116 -10.602 1.00 49.50 114 ASN A CA 1
ATOM 946 C C . ASN A 1 114 ? 2.734 18.621 -10.566 1.00 49.50 114 ASN A C 1
ATOM 948 O O . ASN A 1 114 ? 3.662 17.861 -10.308 1.00 49.50 114 ASN A O 1
ATOM 952 N N . ASN A 1 115 ? 2.884 19.929 -10.797 1.00 48.06 115 ASN A N 1
ATOM 953 C CA . ASN A 1 115 ? 4.111 20.738 -10.829 1.00 48.06 115 ASN A CA 1
ATOM 954 C C . ASN A 1 115 ? 4.921 20.755 -9.510 1.00 48.06 115 ASN A C 1
ATOM 956 O O . ASN A 1 115 ? 5.550 21.761 -9.181 1.00 48.06 115 ASN A O 1
ATOM 960 N N . PHE A 1 116 ? 4.907 19.685 -8.717 1.00 48.84 116 PHE A N 1
ATOM 961 C CA . PHE A 1 116 ? 5.844 19.529 -7.619 1.00 48.84 116 PHE A CA 1
ATOM 962 C C . PHE A 1 116 ? 7.205 19.210 -8.228 1.00 48.84 116 PHE A C 1
ATOM 964 O O . PHE A 1 116 ? 7.409 18.1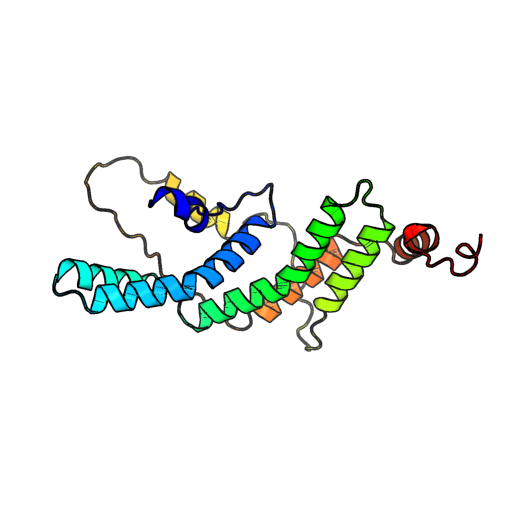41 -8.801 1.00 48.84 116 PHE A O 1
ATOM 971 N N . GLU A 1 117 ? 8.124 20.171 -8.145 1.00 50.53 117 GLU A N 1
ATOM 972 C CA . GLU A 1 117 ? 9.519 19.964 -8.511 1.00 50.53 117 GLU A CA 1
ATOM 973 C C . GLU A 1 117 ? 9.998 18.638 -7.917 1.00 50.53 117 GLU A C 1
ATOM 975 O O . GLU A 1 117 ? 9.855 18.400 -6.714 1.00 50.53 117 GLU A O 1
ATO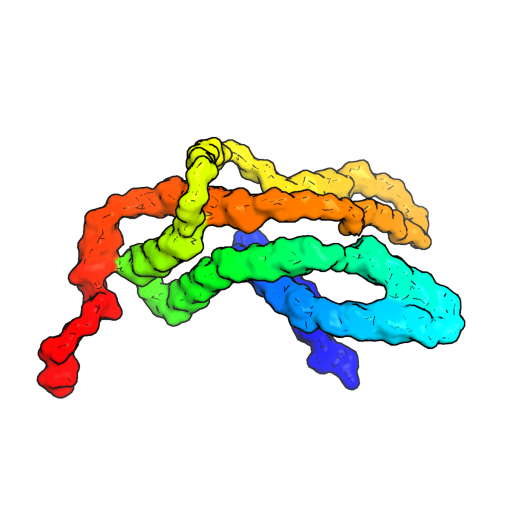M 980 N N . LEU A 1 118 ? 10.530 17.764 -8.778 1.00 52.88 118 LEU A N 1
ATOM 981 C CA . LEU A 1 118 ? 11.159 16.505 -8.398 1.00 52.88 118 LEU A CA 1
ATOM 982 C C . LEU A 1 118 ? 12.276 16.818 -7.398 1.00 52.88 118 LEU A C 1
ATOM 984 O O . LEU A 1 118 ? 13.411 17.101 -7.785 1.00 52.88 118 LEU A O 1
ATOM 988 N N . ARG A 1 119 ? 11.953 16.819 -6.101 1.00 53.78 119 ARG A N 1
ATOM 989 C C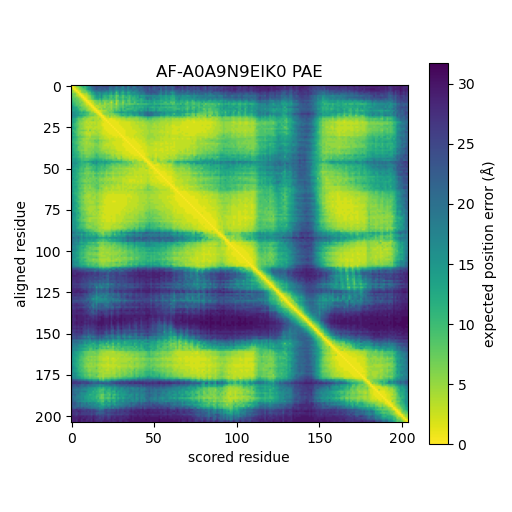A . ARG A 1 119 ? 12.944 17.023 -5.047 1.00 53.78 119 ARG A CA 1
ATOM 990 C C . ARG A 1 119 ? 13.973 15.912 -5.193 1.00 53.78 119 ARG A C 1
ATOM 992 O O . ARG A 1 119 ? 13.611 14.737 -5.192 1.00 53.78 119 ARG A O 1
ATOM 999 N N . GLN A 1 120 ? 15.240 16.282 -5.355 1.00 51.75 120 GLN A N 1
ATOM 1000 C CA . GLN A 1 120 ? 16.332 15.317 -5.356 1.00 51.75 120 GLN A CA 1
ATOM 1001 C C . GLN A 1 120 ? 16.400 14.699 -3.958 1.00 51.75 120 GLN A C 1
ATOM 1003 O O . GLN A 1 120 ? 16.742 15.376 -2.992 1.00 51.75 120 GLN A O 1
ATOM 1008 N N . ILE A 1 121 ? 15.998 13.436 -3.844 1.00 57.72 121 ILE A N 1
ATOM 1009 C CA . ILE A 1 121 ? 16.146 12.656 -2.617 1.00 57.72 121 ILE A CA 1
ATOM 1010 C C . ILE A 1 121 ? 17.552 12.059 -2.653 1.00 57.72 121 ILE A C 1
ATOM 1012 O O . ILE A 1 121 ? 17.899 11.341 -3.591 1.00 57.72 121 ILE A O 1
ATOM 1016 N N . THR A 1 122 ? 18.374 12.382 -1.657 1.00 51.00 122 THR A N 1
ATOM 1017 C CA . THR A 1 122 ? 19.708 11.796 -1.500 1.00 51.00 122 THR A CA 1
ATOM 1018 C C . THR A 1 122 ? 19.566 10.408 -0.877 1.00 51.00 122 THR A C 1
ATOM 1020 O O . THR A 1 122 ? 19.280 10.288 0.311 1.00 51.00 122 THR A O 1
ATOM 1023 N N . TYR A 1 123 ? 19.764 9.350 -1.662 1.00 56.19 123 TYR A N 1
ATOM 1024 C CA . TYR A 1 123 ? 19.820 7.974 -1.162 1.00 56.19 123 TYR A CA 1
ATOM 1025 C C . TYR A 1 123 ? 21.226 7.711 -0.597 1.00 56.19 123 TYR A C 1
ATOM 1027 O O . TYR A 1 123 ? 22.141 7.388 -1.350 1.00 56.19 123 TYR A O 1
ATOM 1035 N N . GLY A 1 124 ? 21.439 7.944 0.704 1.00 48.03 124 GLY A N 1
ATOM 1036 C CA . GLY A 1 124 ? 22.778 7.816 1.308 1.00 48.03 124 GLY A CA 1
ATOM 1037 C C . GLY A 1 124 ? 22.859 7.695 2.833 1.00 48.03 124 GLY A C 1
ATOM 1038 O O . GLY A 1 124 ? 23.945 7.458 3.350 1.00 48.03 124 GLY A O 1
ATOM 1039 N N . THR A 1 125 ? 21.750 7.817 3.561 1.00 48.53 125 THR A N 1
ATOM 1040 C CA . THR A 1 125 ? 21.703 7.590 5.013 1.00 48.53 125 THR A CA 1
ATOM 1041 C C . THR A 1 125 ? 20.547 6.652 5.323 1.00 48.53 125 THR A C 1
ATOM 1043 O O . THR A 1 125 ? 19.388 7.024 5.166 1.00 48.53 125 THR A O 1
ATOM 1046 N N . GLU A 1 126 ? 20.884 5.426 5.719 1.00 54.03 126 GLU A N 1
ATOM 1047 C CA . GLU A 1 126 ? 19.981 4.320 6.069 1.00 54.03 126 GLU A CA 1
ATOM 1048 C C . GLU A 1 126 ? 19.273 4.527 7.421 1.00 54.03 126 GLU A C 1
ATOM 1050 O O . GLU A 1 126 ? 18.987 3.562 8.112 1.00 54.03 126 GLU A O 1
ATOM 1055 N N . GLU A 1 127 ? 19.005 5.766 7.841 1.00 44.47 127 GLU A N 1
ATOM 1056 C CA . GLU A 1 127 ? 18.160 5.987 9.017 1.00 44.47 127 GLU A CA 1
ATOM 1057 C C . GLU A 1 127 ? 16.701 5.950 8.574 1.00 44.47 127 GLU A C 1
ATOM 1059 O O . GLU A 1 127 ? 16.154 6.912 8.026 1.00 44.47 127 GLU A O 1
ATOM 1064 N N . THR A 1 128 ? 16.066 4.802 8.776 1.00 53.94 128 THR A N 1
ATOM 1065 C CA . THR A 1 128 ? 14.622 4.675 8.632 1.00 53.94 128 THR A CA 1
ATOM 1066 C C . THR A 1 128 ? 13.937 5.189 9.899 1.00 53.94 128 THR A C 1
ATOM 1068 O O . THR A 1 128 ? 14.471 5.102 11.003 1.00 53.94 128 THR A O 1
ATOM 1071 N N . VAL A 1 129 ? 12.705 5.691 9.772 1.00 52.81 129 VAL A N 1
ATOM 1072 C CA . VAL A 1 129 ? 11.862 6.054 10.934 1.00 52.81 129 VAL A CA 1
ATOM 1073 C C . VAL A 1 129 ? 11.702 4.869 11.904 1.00 52.81 129 VAL A C 1
ATOM 1075 O O . VAL A 1 129 ? 11.509 5.057 13.101 1.00 52.81 129 VAL A O 1
ATOM 1078 N N . PHE A 1 130 ? 11.846 3.640 11.407 1.00 43.59 130 PHE A N 1
ATOM 1079 C CA . PHE A 1 130 ? 11.785 2.420 12.206 1.00 43.59 130 PHE A CA 1
ATOM 1080 C C . PHE A 1 130 ? 13.051 2.168 13.044 1.00 43.59 130 PHE A C 1
ATOM 1082 O O . PHE A 1 130 ? 12.954 1.520 14.086 1.00 43.59 130 PHE A O 1
ATOM 1089 N N . ASP A 1 131 ? 14.210 2.718 12.663 1.00 53.72 131 ASP A N 1
ATOM 1090 C CA . ASP A 1 131 ? 15.450 2.604 13.448 1.00 53.72 131 ASP A CA 1
ATOM 1091 C C . ASP A 1 131 ? 15.401 3.455 14.723 1.00 53.72 131 ASP A C 1
ATOM 1093 O O . ASP A 1 131 ? 15.986 3.090 15.742 1.00 53.72 131 ASP A O 1
ATOM 1097 N N . GLN A 1 132 ? 14.659 4.567 14.702 1.00 50.59 132 GLN A N 1
ATOM 1098 C CA . GLN A 1 132 ? 14.462 5.416 15.880 1.00 50.59 132 GLN A CA 1
ATOM 1099 C C . GLN A 1 132 ? 13.642 4.701 16.965 1.00 50.59 132 GLN A C 1
ATOM 1101 O O . GLN A 1 132 ? 14.002 4.767 18.137 1.00 50.59 132 GLN A O 1
ATOM 1106 N N . ILE A 1 133 ? 12.613 3.941 16.574 1.00 51.34 133 ILE A N 1
ATOM 1107 C CA . ILE A 1 133 ? 11.729 3.217 17.504 1.00 51.34 133 ILE A CA 1
ATOM 1108 C C . ILE A 1 133 ? 12.476 2.068 18.206 1.00 51.34 133 ILE A C 1
ATOM 1110 O O . ILE A 1 133 ? 12.308 1.856 19.401 1.00 51.34 133 ILE A O 1
ATOM 1114 N N . LEU A 1 134 ? 13.362 1.354 17.500 1.00 48.41 134 LEU A N 1
ATOM 1115 C CA . LEU A 1 134 ? 14.127 0.235 18.075 1.00 48.41 134 LEU A CA 1
ATOM 1116 C C . LEU A 1 134 ? 15.204 0.665 19.086 1.00 48.41 134 LEU A C 1
ATOM 1118 O O . LEU A 1 134 ? 15.678 -0.162 19.871 1.00 48.41 134 LEU A O 1
ATOM 1122 N N . ASN A 1 135 ? 15.624 1.931 19.057 1.00 42.91 135 ASN A N 1
ATOM 1123 C CA . ASN A 1 135 ? 16.664 2.441 19.947 1.00 42.91 135 ASN A CA 1
ATOM 1124 C C . ASN A 1 135 ? 16.125 2.861 21.323 1.00 42.91 135 ASN A C 1
ATOM 1126 O O . ASN A 1 135 ? 16.885 2.814 22.291 1.00 42.91 135 ASN A O 1
ATOM 1130 N N . GLU A 1 136 ? 14.837 3.200 21.444 1.00 46.31 136 GLU A N 1
ATOM 1131 C CA . GLU A 1 136 ? 14.224 3.568 22.733 1.00 46.31 136 GLU A CA 1
ATOM 1132 C C . GLU A 1 136 ? 14.120 2.370 23.697 1.00 46.31 136 GLU A C 1
ATOM 1134 O O . GLU A 1 136 ? 14.271 2.531 24.910 1.00 46.31 136 GLU A O 1
ATOM 1139 N N . ASP A 1 137 ? 13.993 1.150 23.166 1.00 46.03 137 ASP A N 1
ATOM 1140 C CA . ASP A 1 137 ? 13.883 -0.084 23.957 1.00 46.03 137 ASP A CA 1
ATOM 1141 C C . ASP A 1 137 ? 15.207 -0.544 24.596 1.00 46.03 137 ASP A C 1
ATOM 1143 O O . ASP A 1 137 ? 15.210 -1.417 25.467 1.00 46.03 137 ASP A O 1
ATOM 1147 N N . ARG A 1 138 ? 16.361 0.012 24.196 1.00 43.38 138 ARG A N 1
ATOM 1148 C CA . ARG A 1 138 ? 17.678 -0.462 24.676 1.00 43.38 138 ARG A CA 1
ATOM 1149 C C . ARG A 1 138 ? 18.221 0.277 25.898 1.00 43.38 138 ARG A C 1
ATOM 1151 O O . ARG A 1 138 ? 19.233 -0.158 26.446 1.00 43.38 138 ARG A O 1
ATOM 1158 N N . THR A 1 139 ? 17.589 1.365 26.338 1.00 40.22 139 THR A N 1
ATOM 1159 C CA . THR A 1 139 ? 18.138 2.216 27.413 1.00 40.22 139 THR A CA 1
ATOM 1160 C C . THR A 1 139 ? 17.558 2.005 28.809 1.00 40.22 139 THR A C 1
ATOM 1162 O O . THR A 1 139 ? 18.152 2.506 29.760 1.00 40.22 139 THR A O 1
ATOM 1165 N N . ASN A 1 140 ? 16.490 1.225 28.990 1.00 36.34 140 ASN A N 1
ATOM 1166 C CA . ASN A 1 140 ? 15.868 1.072 30.311 1.00 36.34 140 ASN A CA 1
ATOM 1167 C C . ASN A 1 140 ? 16.003 -0.357 30.848 1.00 36.34 140 ASN A C 1
ATOM 1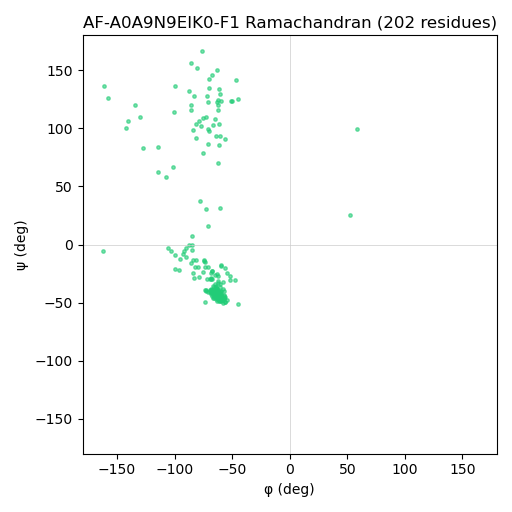169 O O . ASN A 1 140 ? 15.101 -1.183 30.732 1.00 36.34 140 ASN A O 1
ATOM 1173 N N . ASN A 1 141 ? 17.151 -0.634 31.470 1.00 38.56 141 ASN A N 1
ATOM 1174 C CA . ASN A 1 141 ? 17.308 -1.803 32.329 1.00 38.56 141 ASN A CA 1
ATOM 1175 C C . ASN A 1 141 ? 16.543 -1.616 33.649 1.00 38.56 141 ASN A C 1
ATOM 1177 O O . ASN A 1 141 ? 16.776 -0.659 34.383 1.00 38.56 141 ASN A O 1
ATOM 1181 N N . GLU A 1 142 ? 15.719 -2.623 33.938 1.00 42.47 142 GLU A N 1
ATOM 1182 C CA . GLU A 1 142 ? 15.334 -3.143 35.255 1.00 42.47 142 GLU A CA 1
ATOM 1183 C C . GLU A 1 142 ? 14.667 -2.190 36.259 1.00 42.47 142 GLU A C 1
ATOM 1185 O O . GLU A 1 142 ? 15.326 -1.563 37.085 1.00 42.47 142 GLU A O 1
ATOM 1190 N N . GLN A 1 143 ? 13.332 -2.275 36.335 1.00 34.41 143 GLN A N 1
ATOM 1191 C CA . GLN A 1 143 ? 12.636 -2.514 37.606 1.00 34.41 143 GLN A CA 1
ATOM 1192 C C . GLN A 1 143 ? 11.227 -3.092 37.379 1.00 34.41 143 GLN A C 1
ATOM 1194 O O . GLN A 1 143 ? 10.413 -2.549 36.641 1.00 34.41 143 GLN A O 1
ATOM 1199 N N . ASN A 1 144 ? 10.959 -4.228 38.029 1.00 37.25 144 ASN A N 1
ATOM 1200 C CA . ASN A 1 144 ? 9.648 -4.870 38.098 1.00 37.25 144 ASN A CA 1
ATOM 1201 C C . ASN A 1 144 ? 8.635 -3.975 38.825 1.00 37.25 144 ASN A C 1
ATOM 1203 O O . ASN A 1 144 ? 8.819 -3.716 40.012 1.00 37.25 144 ASN A O 1
ATOM 1207 N N . THR A 1 145 ? 7.521 -3.646 38.166 1.00 29.62 145 THR A N 1
ATOM 1208 C CA . THR A 1 145 ? 6.186 -3.569 38.788 1.00 29.62 145 THR A CA 1
ATOM 1209 C C . THR A 1 145 ? 5.109 -3.620 37.702 1.00 29.62 145 THR A C 1
ATOM 1211 O O . THR A 1 145 ? 5.244 -2.968 36.674 1.00 29.62 145 THR A O 1
ATOM 1214 N N . ASP A 1 146 ? 4.047 -4.396 37.937 1.00 38.34 146 ASP A N 1
ATOM 1215 C CA . ASP A 1 146 ? 2.890 -4.628 37.057 1.00 38.34 146 ASP A CA 1
ATOM 1216 C C . ASP A 1 146 ? 2.067 -3.360 36.759 1.00 38.34 146 ASP A C 1
ATOM 1218 O O . ASP A 1 146 ? 0.928 -3.202 37.208 1.00 38.34 146 ASP A O 1
ATOM 1222 N N . GLN A 1 147 ? 2.624 -2.439 35.981 1.00 35.50 147 GLN A N 1
ATOM 1223 C CA . GLN A 1 147 ? 1.896 -1.349 35.348 1.00 35.50 147 GLN A CA 1
ATOM 1224 C C . GLN A 1 147 ? 2.468 -1.189 33.948 1.00 35.50 147 GLN A C 1
ATOM 1226 O O . GLN A 1 147 ? 3.587 -0.727 33.770 1.00 35.50 147 GLN A O 1
ATOM 1231 N N . THR A 1 148 ? 1.709 -1.627 32.947 1.00 38.16 148 THR A N 1
ATOM 1232 C CA . THR A 1 148 ? 2.004 -1.360 31.542 1.00 38.16 148 THR A CA 1
ATOM 1233 C C . THR A 1 148 ? 1.977 0.157 31.360 1.00 38.16 148 THR A C 1
ATOM 1235 O O . THR A 1 148 ? 0.908 0.755 31.221 1.00 38.16 148 THR A O 1
ATOM 1238 N N . GLU A 1 149 ? 3.139 0.798 31.469 1.00 35.31 149 GLU A N 1
ATOM 1239 C CA . GLU A 1 149 ? 3.322 2.192 31.097 1.00 35.31 149 GLU A CA 1
ATOM 1240 C C . GLU A 1 149 ? 3.005 2.285 29.607 1.00 35.31 149 GLU A C 1
ATOM 1242 O O . GLU A 1 149 ? 3.754 1.823 28.750 1.00 35.31 149 GLU A O 1
ATOM 1247 N N . PHE A 1 150 ? 1.824 2.817 29.298 1.00 41.47 150 PHE A N 1
ATOM 1248 C CA . PHE A 1 150 ? 1.469 3.195 27.944 1.00 41.47 150 PHE A CA 1
ATOM 1249 C C . PHE A 1 150 ? 2.424 4.322 27.540 1.00 41.47 150 PHE A C 1
ATOM 1251 O O . PHE A 1 150 ? 2.159 5.495 27.810 1.00 41.47 150 PHE A O 1
ATOM 1258 N N . GLN A 1 151 ? 3.535 3.965 26.892 1.00 45.97 151 GLN A N 1
ATOM 1259 C CA . GLN A 1 151 ? 4.227 4.867 25.974 1.00 45.97 151 GLN A CA 1
ATOM 1260 C C . GLN A 1 151 ? 3.153 5.487 25.062 1.00 45.97 151 GLN A C 1
ATOM 1262 O O . GLN A 1 151 ? 2.157 4.834 24.748 1.00 45.97 151 GLN A O 1
ATOM 1267 N N . GLN A 1 152 ? 3.265 6.767 24.715 1.00 44.03 152 GLN A N 1
ATOM 1268 C CA . GLN A 1 152 ? 2.241 7.496 23.957 1.00 44.03 152 GLN A CA 1
ATOM 1269 C C . GLN A 1 152 ? 2.027 6.868 22.564 1.00 44.03 152 GLN A C 1
ATOM 1271 O O . GLN A 1 152 ? 2.618 7.293 21.583 1.00 44.03 152 GLN A O 1
ATOM 1276 N N . LEU A 1 153 ? 1.165 5.851 22.469 1.00 53.50 153 LEU A N 1
ATOM 1277 C CA . LEU A 1 153 ? 0.935 5.072 21.246 1.00 53.50 153 LEU A CA 1
ATOM 1278 C C . LEU A 1 153 ? 0.113 5.823 20.189 1.00 53.50 153 LEU A C 1
ATOM 1280 O O . LEU A 1 153 ? 0.061 5.377 19.049 1.00 53.50 153 LEU A O 1
ATOM 1284 N N . ASN A 1 154 ? -0.538 6.936 20.546 1.00 54.44 154 ASN A N 1
ATOM 1285 C CA . ASN A 1 154 ? -1.378 7.698 19.622 1.00 54.44 154 ASN A CA 1
ATOM 1286 C C . ASN A 1 154 ? -0.810 9.096 19.348 1.00 54.44 154 ASN A C 1
ATOM 1288 O O . ASN A 1 154 ? -1.407 10.119 19.691 1.00 54.44 154 ASN A O 1
ATOM 1292 N N . ILE A 1 155 ? 0.386 9.135 18.761 1.00 63.22 155 ILE A N 1
ATOM 1293 C CA . ILE A 1 155 ? 0.913 10.356 18.151 1.00 63.22 155 ILE A CA 1
ATOM 1294 C C . ILE A 1 155 ? 0.195 10.509 16.812 1.00 63.22 155 ILE A C 1
ATOM 1296 O O . ILE A 1 155 ? 0.532 9.814 15.852 1.00 63.22 155 ILE A O 1
ATOM 1300 N N . THR A 1 156 ? -0.801 11.399 16.768 1.00 64.44 156 THR A N 1
ATOM 1301 C CA . THR A 1 156 ? -1.538 11.731 15.543 1.00 64.44 156 THR A CA 1
ATOM 1302 C C . THR A 1 156 ? -0.556 12.069 14.431 1.00 64.44 156 THR A C 1
ATOM 1304 O O . THR A 1 156 ? 0.276 12.967 14.586 1.00 64.44 156 THR A O 1
ATOM 1307 N N . GLN A 1 157 ? -0.649 11.346 13.318 1.00 70.56 157 GLN A N 1
ATOM 1308 C CA . GLN A 1 157 ? 0.256 11.551 12.194 1.00 70.56 157 GLN A CA 1
ATOM 1309 C C . GLN A 1 157 ? -0.287 12.632 11.262 1.00 70.56 157 GLN A C 1
ATOM 1311 O O . GLN A 1 157 ? -1.450 12.607 10.851 1.00 70.56 157 GLN A O 1
ATOM 1316 N N . ASP A 1 158 ? 0.576 13.576 10.888 1.00 77.19 158 ASP A N 1
ATOM 1317 C CA . ASP A 1 158 ? 0.261 14.545 9.844 1.00 77.19 158 ASP A CA 1
ATOM 1318 C C . ASP A 1 158 ? 0.250 13.845 8.477 1.00 77.19 158 ASP A C 1
ATOM 1320 O O . ASP A 1 158 ? 1.285 13.594 7.857 1.00 77.19 158 ASP A O 1
ATOM 1324 N N . CYS A 1 159 ? -0.952 13.523 8.005 1.00 80.00 159 CYS A N 1
ATOM 1325 C CA . CYS A 1 159 ? -1.168 12.865 6.720 1.00 80.00 159 CYS A CA 1
ATOM 1326 C C . CYS A 1 159 ? -1.220 13.855 5.537 1.00 80.00 159 CYS A C 1
ATOM 1328 O O . CYS A 1 159 ? -1.532 13.448 4.412 1.00 80.00 159 CYS A O 1
ATOM 1330 N N . THR A 1 160 ? -0.925 15.148 5.740 1.00 78.00 160 THR A N 1
ATOM 1331 C CA . THR A 1 160 ? -1.024 16.152 4.669 1.00 78.00 160 THR A CA 1
ATOM 1332 C C . THR A 1 160 ? -0.068 15.857 3.508 1.00 78.00 160 THR A C 1
ATOM 1334 O O . THR A 1 160 ? 1.156 15.717 3.658 1.00 78.00 160 THR A O 1
ATOM 1337 N N . ASN A 1 161 ? -0.654 15.760 2.310 1.00 79.44 161 ASN A N 1
ATOM 1338 C CA . ASN A 1 161 ? 0.022 15.441 1.048 1.00 79.44 161 ASN A CA 1
ATOM 1339 C C . ASN A 1 161 ? 0.872 14.156 1.109 1.00 79.44 161 ASN A C 1
ATOM 1341 O O . ASN A 1 161 ? 1.843 14.021 0.361 1.00 79.44 161 ASN A O 1
ATOM 1345 N N . LEU A 1 162 ? 0.545 13.218 2.010 1.00 84.88 162 LEU A N 1
ATOM 1346 C CA . LEU A 1 162 ? 1.299 11.972 2.173 1.00 84.88 162 LEU A CA 1
ATOM 1347 C C . LEU A 1 162 ? 1.310 11.155 0.878 1.00 84.88 162 LEU A C 1
ATOM 1349 O O . LEU A 1 162 ? 2.357 10.663 0.468 1.00 84.88 162 LEU A O 1
ATOM 1353 N N . GLU A 1 163 ? 0.163 11.074 0.205 1.00 85.50 163 GLU A N 1
ATOM 1354 C CA . GLU A 1 163 ? 0.015 10.371 -1.069 1.00 85.50 163 GLU A CA 1
ATOM 1355 C C . GLU A 1 163 ? 0.991 10.902 -2.132 1.00 85.50 163 GLU A C 1
ATOM 1357 O O . GLU A 1 163 ? 1.727 10.133 -2.751 1.00 85.50 163 GLU A O 1
ATOM 1362 N N . GLU A 1 164 ? 1.048 12.224 -2.305 1.00 83.62 164 GLU A N 1
ATOM 1363 C CA . GLU A 1 164 ? 1.933 12.869 -3.278 1.00 83.62 164 GLU A CA 1
ATOM 1364 C C . GLU A 1 164 ? 3.407 12.667 -2.913 1.00 83.62 164 GLU A C 1
ATOM 1366 O O . GLU A 1 164 ? 4.211 12.298 -3.771 1.00 83.62 164 GLU A O 1
ATOM 1371 N N . LYS A 1 165 ? 3.763 12.842 -1.632 1.00 84.31 165 LYS A N 1
ATOM 1372 C CA . LYS A 1 165 ? 5.129 12.621 -1.130 1.00 84.31 165 LYS A CA 1
ATOM 1373 C C . LYS A 1 165 ? 5.601 11.195 -1.413 1.00 84.31 165 LYS A C 1
ATOM 1375 O O . LYS A 1 165 ? 6.714 11.010 -1.905 1.00 84.31 165 LYS A O 1
ATOM 1380 N N . VAL A 1 166 ? 4.754 10.200 -1.140 1.00 87.56 166 VAL A N 1
ATOM 1381 C CA . VAL A 1 166 ? 5.074 8.785 -1.366 1.00 87.56 166 VAL A CA 1
ATOM 1382 C C . VAL A 1 166 ? 5.191 8.480 -2.857 1.00 87.56 166 VAL A C 1
ATOM 1384 O O . VAL A 1 166 ? 6.171 7.855 -3.259 1.00 87.56 166 VAL A O 1
ATOM 1387 N N . LYS A 1 167 ? 4.271 8.971 -3.699 1.00 86.50 167 LYS A N 1
ATOM 1388 C CA . LYS A 1 167 ? 4.361 8.794 -5.160 1.00 86.50 167 LYS A CA 1
ATOM 1389 C C . LYS A 1 167 ? 5.650 9.385 -5.734 1.00 86.50 167 LYS A C 1
ATOM 1391 O O . LYS A 1 167 ? 6.337 8.706 -6.494 1.00 86.50 167 LYS A O 1
ATOM 1396 N N . ILE A 1 168 ? 6.019 10.604 -5.331 1.00 83.06 168 ILE A N 1
ATOM 1397 C CA . ILE A 1 168 ? 7.261 11.264 -5.769 1.00 83.06 168 ILE A CA 1
ATOM 1398 C C . ILE A 1 168 ? 8.490 10.474 -5.306 1.00 83.06 168 ILE A C 1
ATOM 1400 O O . ILE A 1 168 ? 9.411 10.257 -6.095 1.00 83.06 168 ILE A O 1
ATOM 1404 N N . ALA A 1 169 ? 8.510 10.022 -4.049 1.00 85.25 169 ALA A N 1
ATOM 1405 C CA . ALA A 1 169 ? 9.620 9.239 -3.514 1.00 85.25 169 ALA A CA 1
ATOM 1406 C C . ALA A 1 169 ? 9.799 7.916 -4.269 1.00 85.25 169 ALA A C 1
ATOM 1408 O O . ALA A 1 169 ? 10.906 7.609 -4.714 1.00 85.25 169 ALA A O 1
ATOM 1409 N N . LEU A 1 170 ? 8.708 7.178 -4.489 1.00 87.56 170 LEU A N 1
ATOM 1410 C CA . LEU A 1 170 ? 8.731 5.928 -5.245 1.00 87.56 170 LEU A CA 1
ATOM 1411 C C . LEU A 1 170 ? 9.148 6.159 -6.697 1.00 87.56 170 LEU A C 1
ATOM 1413 O O . LEU A 1 170 ? 10.008 5.443 -7.198 1.00 87.56 170 LEU A O 1
ATOM 1417 N N . TYR A 1 171 ? 8.614 7.181 -7.365 1.00 85.12 171 TYR A N 1
ATOM 1418 C CA . TYR A 1 171 ? 9.001 7.516 -8.736 1.00 85.12 171 TYR A CA 1
ATOM 1419 C C . TYR A 1 171 ? 10.500 7.833 -8.849 1.00 85.12 171 TYR A C 1
ATOM 1421 O O . TYR A 1 171 ? 11.196 7.303 -9.719 1.00 85.12 171 TYR A O 1
ATOM 1429 N N . ASN A 1 172 ? 11.022 8.655 -7.935 1.00 82.25 172 ASN A N 1
ATOM 1430 C CA . ASN A 1 172 ? 12.445 8.975 -7.884 1.00 82.25 172 ASN A CA 1
ATOM 1431 C C . ASN A 1 172 ? 13.297 7.727 -7.624 1.00 82.25 172 ASN A C 1
ATOM 1433 O O . ASN A 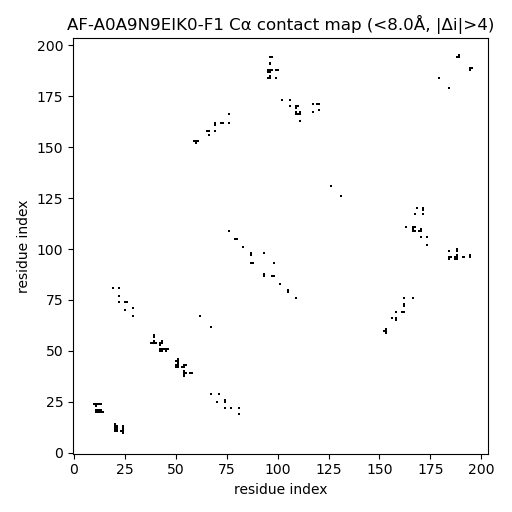1 172 ? 14.354 7.583 -8.238 1.00 82.25 172 ASN A O 1
ATOM 1437 N N . ALA A 1 173 ? 12.852 6.830 -6.741 1.00 83.94 173 ALA A N 1
ATOM 1438 C CA . ALA A 1 173 ? 13.551 5.583 -6.447 1.00 83.94 173 ALA A CA 1
ATOM 1439 C C . ALA A 1 173 ? 13.565 4.664 -7.675 1.00 83.94 173 ALA A C 1
ATOM 1441 O O . ALA A 1 173 ? 14.625 4.183 -8.069 1.00 83.94 173 ALA A O 1
ATOM 1442 N N . MET A 1 174 ? 12.423 4.499 -8.346 1.00 83.25 174 MET A N 1
ATOM 1443 C CA . MET A 1 174 ? 12.311 3.728 -9.588 1.00 83.25 174 MET A CA 1
ATOM 1444 C C . MET A 1 174 ? 13.272 4.258 -10.656 1.00 83.25 174 MET A C 1
ATOM 1446 O O . MET A 1 174 ? 14.017 3.485 -11.252 1.00 83.25 174 MET A O 1
ATOM 1450 N N . LYS A 1 175 ? 13.341 5.582 -10.836 1.00 80.69 175 LYS A N 1
ATOM 1451 C CA . LYS A 1 175 ? 14.277 6.217 -11.776 1.00 80.69 175 LYS A CA 1
ATOM 1452 C C . LYS A 1 175 ? 15.747 6.058 -11.366 1.00 80.69 175 LYS A C 1
ATOM 1454 O O . LYS A 1 175 ? 16.613 5.958 -12.233 1.00 80.69 175 LYS A O 1
ATOM 1459 N N . HIS A 1 176 ? 16.045 6.077 -10.068 1.00 81.50 176 HIS A N 1
ATOM 1460 C CA . HIS A 1 176 ? 17.408 5.951 -9.554 1.00 81.50 176 HIS A CA 1
ATOM 1461 C C . HIS A 1 176 ? 17.940 4.518 -9.673 1.00 81.50 176 HIS A C 1
ATOM 1463 O O . HIS A 1 176 ? 19.033 4.317 -10.195 1.00 81.50 176 HIS A O 1
ATOM 1469 N N . TYR A 1 177 ? 17.161 3.529 -9.226 1.00 80.50 177 TYR A N 1
ATOM 1470 C CA . TYR A 1 177 ? 17.580 2.126 -9.190 1.00 80.50 177 TYR A CA 1
ATOM 1471 C C . TYR A 1 177 ? 17.393 1.405 -10.528 1.00 80.50 177 TYR A C 1
ATOM 1473 O O . TYR A 1 177 ? 18.152 0.488 -10.836 1.00 80.50 177 TYR A O 1
ATOM 1481 N N . TRP A 1 178 ? 16.417 1.812 -11.346 1.00 77.75 178 TRP A N 1
ATOM 1482 C CA . TRP A 1 178 ? 16.136 1.189 -12.640 1.00 77.75 178 TRP A CA 1
ATOM 1483 C C . TRP A 1 178 ? 16.555 2.072 -13.817 1.00 77.75 178 TRP A C 1
ATOM 1485 O O . TRP A 1 178 ? 15.770 2.386 -14.710 1.00 77.75 178 TRP A O 1
ATOM 1495 N N . GLN A 1 179 ? 17.839 2.427 -13.857 1.00 72.50 179 GLN A N 1
ATOM 1496 C CA . GLN A 1 179 ? 18.477 3.058 -15.020 1.00 72.50 179 GLN A CA 1
ATOM 1497 C C . GLN A 1 179 ? 18.799 2.043 -16.128 1.00 72.50 179 GLN A C 1
ATOM 1499 O O . GLN A 1 179 ? 19.848 2.126 -16.769 1.00 72.50 179 GLN A O 1
ATOM 1504 N N . ILE A 1 180 ? 17.940 1.047 -16.357 1.00 64.50 180 ILE A N 1
ATOM 1505 C CA . ILE A 1 180 ? 18.101 0.226 -17.557 1.00 64.50 180 ILE A CA 1
ATOM 1506 C C . ILE A 1 180 ? 17.928 1.169 -18.738 1.00 64.50 180 ILE A C 1
ATOM 1508 O O . ILE A 1 180 ? 16.881 1.808 -18.859 1.00 64.50 180 ILE A O 1
ATOM 1512 N N . LEU A 1 181 ? 18.964 1.285 -19.580 1.00 62.09 181 LEU A N 1
ATOM 1513 C CA . LEU A 1 181 ? 18.854 2.028 -20.827 1.00 62.09 181 LEU A CA 1
ATOM 1514 C C . LEU A 1 181 ? 17.593 1.513 -21.522 1.00 62.09 181 LEU A C 1
ATOM 1516 O O . LEU A 1 181 ? 17.451 0.314 -21.770 1.00 62.09 181 LEU A O 1
ATOM 1520 N N . GLU A 1 182 ? 16.672 2.425 -21.825 1.00 69.00 182 GLU A N 1
ATOM 1521 C CA . GLU A 1 182 ? 15.390 2.104 -22.456 1.00 69.00 182 GLU A CA 1
ATOM 1522 C C . GLU A 1 182 ? 15.568 1.171 -23.665 1.00 69.00 182 GLU A C 1
ATOM 1524 O O . GLU A 1 182 ? 14.732 0.309 -23.913 1.00 69.00 182 GLU A O 1
ATOM 1529 N N . LYS A 1 183 ? 16.712 1.271 -24.354 1.00 71.81 183 LYS A N 1
ATOM 1530 C CA . LYS A 1 183 ? 17.102 0.445 -25.498 1.00 71.81 183 LYS A CA 1
ATOM 1531 C C . LYS A 1 183 ? 17.260 -1.038 -25.159 1.00 71.81 183 LYS A C 1
ATOM 1533 O O . LYS A 1 183 ? 16.753 -1.863 -25.905 1.00 71.81 183 LYS A O 1
ATOM 1538 N N . GLU A 1 184 ? 17.923 -1.401 -24.071 1.00 78.44 184 GLU A N 1
ATOM 1539 C CA . GLU A 1 184 ? 18.207 -2.784 -23.675 1.00 78.44 184 GLU A CA 1
ATOM 1540 C C . GLU A 1 184 ? 16.937 -3.465 -23.163 1.00 78.44 184 GLU A C 1
ATOM 1542 O O . GLU A 1 184 ? 16.678 -4.622 -23.495 1.00 78.44 184 GLU A O 1
ATOM 1547 N N . GLY A 1 185 ? 16.109 -2.726 -22.418 1.00 76.69 185 GLY A N 1
ATOM 1548 C CA . GLY A 1 185 ? 14.785 -3.184 -21.999 1.00 76.69 185 GLY A CA 1
ATOM 1549 C C . GLY A 1 185 ? 13.846 -3.408 -23.186 1.00 76.69 185 GLY A C 1
ATOM 1550 O O . GLY A 1 185 ? 13.235 -4.473 -23.301 1.00 76.69 185 GLY A O 1
ATOM 1551 N N . MET A 1 186 ? 13.791 -2.451 -24.120 1.00 75.75 186 MET A N 1
ATOM 1552 C CA . MET A 1 186 ? 13.030 -2.580 -25.369 1.00 75.75 186 MET A CA 1
ATOM 1553 C C . MET A 1 186 ? 13.565 -3.699 -26.268 1.00 75.75 186 MET A C 1
ATOM 1555 O O . MET A 1 186 ? 12.787 -4.445 -26.857 1.00 75.75 186 MET A O 1
ATOM 1559 N N . LEU A 1 187 ? 14.885 -3.857 -26.371 1.00 80.56 187 LEU A N 1
ATOM 1560 C CA . LEU A 1 187 ? 15.495 -4.940 -27.139 1.00 80.56 187 LEU A CA 1
ATOM 1561 C C . LEU A 1 187 ? 15.123 -6.290 -26.529 1.00 80.56 187 LEU A C 1
ATOM 1563 O O . LEU A 1 187 ? 14.748 -7.211 -27.248 1.00 80.56 187 LEU A O 1
ATOM 1567 N N . ALA A 1 188 ? 15.190 -6.420 -25.208 1.00 82.00 188 ALA A N 1
ATOM 1568 C CA . ALA A 1 188 ? 14.861 -7.673 -24.559 1.00 82.00 188 ALA A CA 1
ATOM 1569 C C . ALA A 1 188 ? 13.368 -8.008 -24.654 1.00 82.00 188 ALA A C 1
ATOM 1571 O O . ALA A 1 188 ? 13.030 -9.167 -24.907 1.00 82.00 188 ALA A O 1
ATOM 1572 N N . THR A 1 189 ? 12.460 -7.035 -24.519 1.00 79.94 189 THR A N 1
ATOM 1573 C CA . THR A 1 189 ? 11.025 -7.264 -24.782 1.00 79.94 189 THR A CA 1
ATOM 1574 C C . THR A 1 189 ? 10.774 -7.629 -26.241 1.00 79.94 189 THR A C 1
ATOM 1576 O O . THR A 1 189 ? 10.013 -8.558 -26.512 1.00 79.94 189 THR A O 1
ATOM 1579 N N . LEU A 1 190 ? 11.490 -6.999 -27.177 1.00 80.69 190 LEU A N 1
ATOM 1580 C CA . LEU A 1 190 ? 11.462 -7.347 -28.596 1.00 80.69 190 LEU A CA 1
ATOM 1581 C C . LEU A 1 190 ? 12.082 -8.717 -28.896 1.00 80.69 190 LEU A C 1
ATOM 1583 O O . LEU A 1 190 ? 11.785 -9.291 -29.936 1.00 80.69 190 LEU A O 1
ATOM 1587 N N . LEU A 1 191 ? 12.952 -9.268 -28.057 1.00 80.75 191 LEU A N 1
ATOM 1588 C CA . LEU A 1 191 ? 13.544 -10.593 -28.272 1.00 80.75 191 LEU A CA 1
ATOM 1589 C C . LEU A 1 191 ? 12.802 -11.700 -27.513 1.00 80.75 191 LEU A C 1
ATOM 1591 O O . LEU A 1 191 ? 12.857 -12.857 -27.931 1.00 80.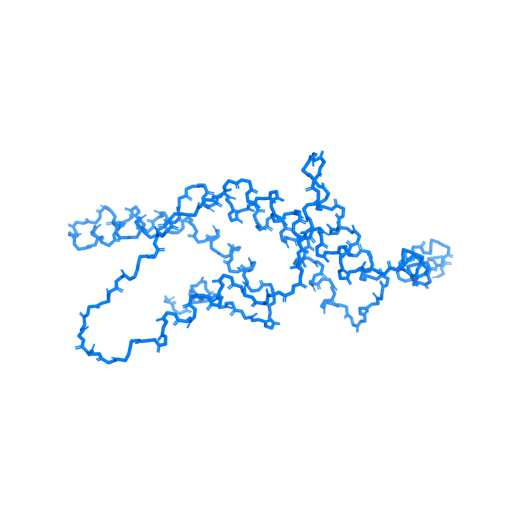75 191 LEU A O 1
ATOM 1595 N N . ASP A 1 192 ? 12.059 -11.372 -26.455 1.00 78.94 192 ASP A N 1
ATOM 1596 C CA . ASP A 1 192 ? 11.324 -12.355 -25.660 1.00 78.94 192 ASP A CA 1
ATOM 1597 C C . ASP A 1 192 ? 10.069 -12.829 -26.398 1.00 78.94 192 ASP A C 1
ATOM 1599 O O . ASP A 1 192 ? 9.077 -12.114 -26.542 1.00 78.94 192 ASP A O 1
ATOM 1603 N N . SER A 1 193 ? 10.112 -14.081 -26.851 1.00 71.06 193 SER A N 1
ATOM 1604 C CA . SER A 1 193 ? 8.985 -14.763 -27.500 1.00 71.06 193 SER A CA 1
ATOM 1605 C C . SER A 1 193 ? 7.678 -14.709 -26.699 1.00 71.06 193 SER A C 1
ATOM 1607 O O . SER A 1 193 ? 6.613 -14.719 -27.304 1.00 71.06 193 SER A O 1
ATOM 1609 N N . ARG A 1 194 ? 7.732 -14.590 -25.364 1.00 68.50 194 ARG A N 1
ATOM 1610 C CA . ARG A 1 194 ? 6.539 -14.524 -24.500 1.00 68.50 194 ARG A CA 1
ATOM 1611 C C . ARG A 1 194 ? 5.889 -13.142 -24.472 1.00 68.50 194 ARG A C 1
ATOM 1613 O O . ARG A 1 194 ? 4.723 -13.033 -24.115 1.00 68.50 194 ARG A O 1
ATOM 1620 N N . CYS A 1 195 ? 6.624 -12.099 -24.850 1.00 64.69 195 CYS A N 1
ATOM 1621 C CA . CYS A 1 195 ? 6.090 -10.747 -25.021 1.00 64.69 195 CYS A CA 1
ATOM 1622 C C . CYS A 1 195 ? 5.589 -10.503 -26.454 1.00 64.69 195 CYS A C 1
ATOM 1624 O O . CYS A 1 195 ? 5.036 -9.442 -26.736 1.00 64.69 195 CYS A O 1
ATOM 1626 N N . LYS A 1 196 ? 5.755 -11.481 -27.355 1.00 64.12 196 LYS A N 1
ATOM 1627 C CA . LYS A 1 196 ? 5.231 -11.440 -28.717 1.00 64.12 196 LYS A CA 1
ATOM 1628 C C . LYS A 1 196 ? 3.965 -12.276 -28.812 1.00 64.12 196 LYS A C 1
ATOM 1630 O O . LYS A 1 196 ? 4.011 -13.501 -28.767 1.00 64.12 196 LYS A O 1
ATOM 1635 N N . THR A 1 197 ? 2.836 -11.632 -29.061 1.00 56.44 197 THR A N 1
ATOM 1636 C CA . THR A 1 197 ? 1.692 -12.301 -29.680 1.00 56.44 197 THR A CA 1
ATOM 1637 C C . THR A 1 197 ? 2.039 -12.571 -31.144 1.00 56.44 197 THR A C 1
ATOM 1639 O O . THR A 1 197 ? 1.784 -11.757 -32.028 1.00 56.44 197 THR A O 1
ATOM 1642 N N . LEU A 1 198 ? 2.692 -13.705 -31.410 1.00 55.34 198 LEU A N 1
ATOM 1643 C CA . LEU A 1 198 ? 2.956 -14.169 -32.773 1.00 55.34 198 LEU A CA 1
ATOM 1644 C C . LEU A 1 198 ? 1.653 -14.723 -33.358 1.00 55.34 198 LEU A C 1
ATOM 1646 O O . LEU A 1 198 ? 1.450 -15.933 -33.402 1.00 55.34 198 LEU A O 1
ATOM 1650 N N . SER A 1 199 ? 0.767 -13.837 -33.810 1.00 57.25 199 SER A N 1
ATOM 1651 C CA . SER A 1 199 ? -0.483 -14.218 -34.484 1.00 57.25 199 SER A CA 1
ATOM 1652 C C . SER A 1 199 ? -0.260 -15.102 -35.718 1.00 57.25 199 SER A C 1
ATOM 1654 O O . SER A 1 199 ? -1.163 -15.820 -36.119 1.00 57.25 199 SER A O 1
ATOM 1656 N N . PHE A 1 200 ? 0.947 -15.098 -36.295 1.00 62.75 200 PHE A N 1
ATOM 1657 C CA . PHE A 1 200 ? 1.317 -15.947 -37.430 1.00 62.75 200 PHE A CA 1
ATOM 1658 C C . PHE A 1 200 ? 1.760 -17.370 -37.045 1.00 62.75 200 PHE A C 1
ATOM 1660 O O . PHE A 1 200 ? 1.907 -18.209 -37.925 1.00 62.75 200 PHE A O 1
ATOM 1667 N N . ALA A 1 201 ? 2.033 -17.646 -35.764 1.00 57.34 201 ALA A N 1
ATOM 1668 C CA . ALA A 1 2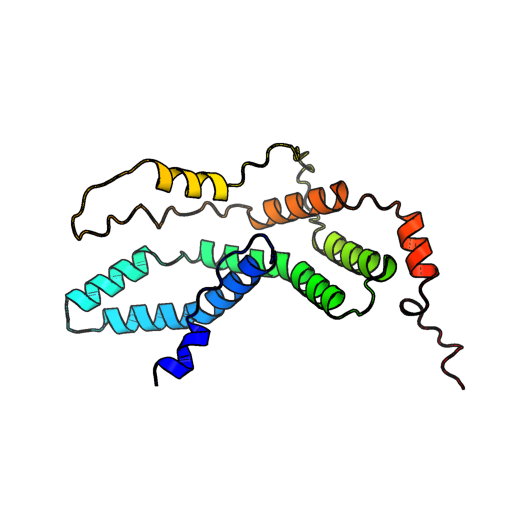01 ? 2.516 -18.952 -35.300 1.00 57.34 201 ALA A CA 1
ATOM 1669 C C . ALA A 1 201 ? 1.419 -19.798 -34.624 1.00 57.34 201 ALA A C 1
ATOM 1671 O O . ALA A 1 201 ? 1.674 -20.945 -34.271 1.00 57.34 201 ALA A O 1
ATOM 1672 N N . SER A 1 202 ? 0.215 -19.245 -34.434 1.00 55.22 202 SER A N 1
ATOM 1673 C CA . SER A 1 202 ? -0.942 -19.946 -33.856 1.00 55.22 202 SER A CA 1
ATOM 1674 C C . SER A 1 202 ? -1.793 -20.709 -34.879 1.00 55.22 202 SER A C 1
ATOM 1676 O O . SER A 1 202 ? -2.790 -21.315 -34.499 1.00 55.22 202 SER A O 1
ATOM 1678 N N . GLU A 1 203 ? -1.427 -20.673 -36.160 1.00 46.91 203 GLU A N 1
ATOM 1679 C CA . GLU A 1 203 ? -2.044 -21.471 -37.226 1.00 46.91 203 GLU A CA 1
ATOM 1680 C C . GLU A 1 203 ? -1.163 -22.681 -37.570 1.00 46.91 203 GLU A C 1
ATOM 1682 O O . GLU A 1 203 ? -0.606 -22.744 -38.660 1.00 46.91 203 GLU A O 1
ATOM 1687 N N . PHE A 1 204 ? -1.009 -23.627 -36.640 1.00 44.78 204 PHE A N 1
ATOM 1688 C CA . PHE A 1 204 ? -0.576 -25.002 -36.929 1.00 44.78 204 PHE A CA 1
ATOM 1689 C C . PHE A 1 204 ? -1.168 -25.976 -35.911 1.00 44.78 204 PHE A C 1
ATOM 1691 O O . PHE A 1 204 ? -1.124 -25.664 -34.699 1.00 44.78 204 PHE A O 1
#

Secondary structure (DSSP, 8-state):
-GGGSHHHH-----BTTBTTHHHHHHHHHHHHHHHHHHHHHHHHT-S-HHHHHHHHHHHHHSPPHHHHHHHHHHHHHHHHHHHHHHHHHH-SS--HHHHHHHHHHHHHHT---S--------------HHHHHHHHTTS------S-------------TTHHHHHHHHHHHHHHHH----HHHHHHHHHH-GGG---TTTS--

Solvent-accessible surface area (backbone atoms only — not comparable to full-atom values): 12665 Å² total; per-residue (Å²): 118,75,76,82,50,45,78,80,68,56,78,61,67,75,41,95,90,42,82,60,27,57,57,54,34,50,60,48,48,62,68,43,45,65,54,52,55,51,48,39,52,56,28,56,71,44,88,50,67,68,49,29,51,49,22,53,52,50,61,63,62,51,78,53,74,68,55,53,49,48,52,54,53,50,48,63,69,44,44,58,57,54,52,43,48,52,56,46,68,73,37,96,69,72,43,66,32,59,51,41,54,46,49,52,54,46,51,61,74,36,66,68,96,59,93,67,74,84,72,85,77,81,90,83,70,93,77,46,80,66,57,61,62,65,54,64,74,73,74,74,82,85,80,94,67,103,62,87,75,77,66,84,82,64,70,83,74,86,62,78,65,44,68,58,54,50,32,52,51,50,41,53,46,49,56,65,77,57,67,66,54,67,65,60,42,50,49,39,34,73,64,35,69,89,72,47,85,56,78,83,71,72,80,121

Nearest PDB structures (foldseek):
  5yi4-assembly1_A  TM=2.485E-01  e=2.725E+00  Mus musculus

Organism: NCBI:txid94023

Foldseek 3Di:
DVVVCVVLVDQQDDDPVDNCSVLVNLVSVLVCVVVLVVLLVVLCPDPDPVSNVVSVVSVLLDADPLVNVLSVLVNVLCVLVVVLVVVCVPDPDDDLLSVLVSLVVSLVVLDDPDPPPLPDDDPDDPDDPVVVVVVVVPPDDDDDDPDPPPDPNDPHDDSPCVSNVVSSVVNNVSVVVVVPPVVVNVVRCVVDPVNDPPVVVVPD

Sequence (204 aa):
DLLQNDHYLRIIVDTPTRWNSSYLAWQRLIKIRKIIDFMITKLSLDENYQIRKESIRLKQINLNDVEWEAITNLITILEPFAEATELLRGSKYATISFMYNAITVITNSLIVFNNFELRQITYGTEETVFDQILNEDRTNNEQNTDQTEFQQLNITQDCTNLEEKVKIALYNAMKHYWQILEKEGMLATLLDSRCKTLSFASEF

InterPro domains:
  IPR012337 Ribonuclease H-like superfamily [SSF53098] (8-181)
  IPR052035 Zinc finger BED domain-containing [PTHR46481] (11-199)

pLDDT: mean 72.16, std 16.92, range [29.62, 91.56]

Radius of gyration: 23.25 Å; Cα contacts (8 Å, |Δi|>4): 99; chains: 1; bounding box: 46×46×76 Å